Protein AF-A0A969ESD9-F1 (afdb_monomer)

Secondary structure (DSSP, 8-state):
------------B-SS----TT----EE--TT-GGG-EETTSBSSSS-GGGGGGGHHHHHHHHHHHHHHHHHHHHHHHHHHPEEEEEEEEEEEEEEEEETTEEEEEEEEEEE-TTS-EEEEEEEES-GGGGSSSSSEEEEEETTEEEEEEEGGG-S----B-TTS-B----HHHHHHHHHHHHHHHHHHHHHHHHHHSS--

Radius of gyration: 29.49 Å; Cα contacts (8 Å, |Δi|>4): 232; chains: 1; bounding box: 82×36×78 Å

Structure (mmCIF, N/CA/C/O backbone):
data_AF-A0A969ESD9-F1
#
_entry.id   AF-A0A969ESD9-F1
#
loop_
_atom_site.group_PDB
_atom_site.id
_atom_site.type_symbol
_atom_site.label_atom_id
_atom_site.label_alt_id
_atom_site.label_comp_id
_atom_site.label_asym_id
_atom_site.label_entity_id
_atom_site.label_seq_id
_atom_site.pdbx_PDB_ins_code
_atom_site.Cartn_x
_atom_site.Cartn_y
_atom_site.Cartn_z
_atom_site.occupancy
_atom_site.B_iso_or_equiv
_atom_site.auth_seq_id
_atom_site.auth_comp_id
_atom_site.auth_asym_id
_atom_site.auth_atom_id
_atom_site.pdbx_PDB_model_num
ATOM 1 N N . MET A 1 1 ? -54.138 -19.196 41.630 1.00 45.72 1 MET A N 1
ATOM 2 C CA . MET A 1 1 ? -52.764 -19.524 41.205 1.00 45.72 1 MET A CA 1
ATOM 3 C C . MET A 1 1 ? -51.948 -18.268 41.451 1.00 45.72 1 MET A C 1
ATOM 5 O O . MET A 1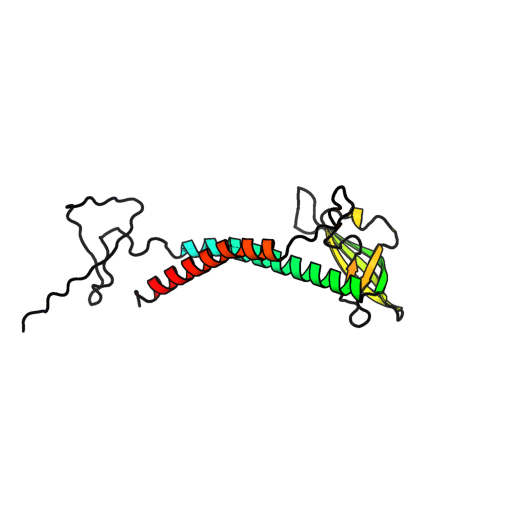 1 ? -52.235 -17.265 40.814 1.00 45.72 1 MET A O 1
ATOM 9 N N . ALA A 1 2 ? -51.115 -18.253 42.493 1.00 42.50 2 ALA A N 1
ATOM 10 C CA . ALA A 1 2 ? -50.313 -17.073 42.823 1.00 42.50 2 ALA A CA 1
ATOM 11 C C . ALA A 1 2 ? -49.254 -16.862 41.722 1.00 42.50 2 ALA A C 1
ATOM 13 O O . ALA A 1 2 ? -48.759 -17.867 41.202 1.00 42.50 2 ALA A O 1
ATOM 14 N N . PRO A 1 3 ? -48.931 -15.614 41.339 1.00 52.25 3 PRO A N 1
ATOM 15 C CA . PRO A 1 3 ? -47.847 -15.369 40.402 1.00 52.25 3 PRO A CA 1
ATOM 16 C C . PRO A 1 3 ? -46.549 -15.892 41.020 1.00 52.25 3 PRO A C 1
ATOM 18 O O . PRO A 1 3 ? -46.278 -15.661 42.197 1.00 52.25 3 PRO A O 1
ATOM 21 N N . GLN A 1 4 ? -45.785 -16.644 40.238 1.00 57.38 4 GLN A N 1
ATOM 22 C CA . GLN A 1 4 ? -44.451 -17.078 40.621 1.00 57.38 4 GLN A CA 1
ATOM 23 C C . GLN A 1 4 ? -43.570 -15.823 40.656 1.00 57.38 4 GLN A C 1
ATOM 25 O O . GLN A 1 4 ? -43.408 -15.170 39.628 1.00 57.38 4 GLN A O 1
ATOM 30 N N . GLU A 1 5 ? -43.065 -15.444 41.830 1.00 63.12 5 GLU A N 1
ATOM 31 C CA . GLU A 1 5 ? -42.060 -14.385 41.933 1.00 63.12 5 GLU A CA 1
ATOM 32 C C . GLU A 1 5 ? -40.783 -14.879 41.248 1.00 63.12 5 GLU A C 1
ATOM 34 O O . GLU A 1 5 ? -40.107 -15.782 41.740 1.00 63.12 5 GLU A O 1
ATOM 39 N N . SER A 1 6 ? -40.488 -14.328 40.073 1.00 72.88 6 SER A N 1
ATOM 40 C CA . SER A 1 6 ? -39.213 -14.524 39.393 1.00 72.88 6 SER A CA 1
ATOM 41 C C . SER A 1 6 ? -38.292 -13.363 39.743 1.00 72.88 6 SER A C 1
ATOM 43 O O . SER A 1 6 ? -38.587 -12.212 39.414 1.00 72.88 6 SER A O 1
ATOM 45 N N . GLU A 1 7 ? -37.181 -13.661 40.403 1.00 80.50 7 GLU A N 1
ATOM 46 C CA . GLU A 1 7 ? -36.110 -12.695 40.628 1.00 80.50 7 GLU A CA 1
ATOM 47 C C . GLU A 1 7 ? -35.344 -12.481 39.313 1.00 80.50 7 GLU A C 1
ATOM 49 O O . GLU A 1 7 ? -34.936 -13.444 38.662 1.00 80.50 7 GLU A O 1
ATOM 54 N N . ILE A 1 8 ? -35.202 -11.221 38.890 1.00 82.75 8 ILE A N 1
ATOM 55 C CA . ILE A 1 8 ? -34.522 -10.836 37.646 1.00 82.75 8 ILE A CA 1
ATOM 56 C C . ILE A 1 8 ? -33.357 -9.924 38.012 1.00 82.75 8 ILE A C 1
ATOM 58 O O . ILE A 1 8 ? -33.544 -8.888 38.653 1.00 82.75 8 ILE A O 1
ATOM 62 N N . GLU A 1 9 ? -32.159 -10.299 37.576 1.00 84.81 9 GLU A N 1
ATOM 63 C CA . GLU A 1 9 ? -30.954 -9.491 37.736 1.00 84.81 9 GLU A CA 1
ATOM 64 C C . GLU A 1 9 ? -30.640 -8.721 36.448 1.00 84.81 9 GLU A C 1
ATOM 66 O O . GLU A 1 9 ? -30.739 -9.254 35.343 1.00 84.81 9 GLU A O 1
ATOM 71 N N . GLY A 1 10 ? -30.225 -7.459 36.591 1.00 84.75 10 GLY A N 1
ATOM 72 C CA . GLY A 1 10 ? -29.867 -6.586 35.475 1.00 84.75 10 GLY A CA 1
ATOM 73 C C . GLY A 1 10 ? -28.699 -5.665 35.818 1.00 84.75 10 GLY A C 1
ATOM 74 O O . GLY A 1 10 ? -28.452 -5.342 36.980 1.00 84.75 10 GLY A O 1
ATOM 75 N N . VAL A 1 11 ? -27.971 -5.216 34.793 1.00 88.06 11 VAL A N 1
ATOM 76 C CA . VAL A 1 11 ? -26.806 -4.331 34.943 1.00 88.06 11 VAL A CA 1
ATOM 77 C C . VAL A 1 11 ? -27.041 -3.032 34.180 1.00 88.06 11 VAL A C 1
ATOM 79 O O . VAL A 1 11 ? -27.525 -3.024 33.053 1.00 88.06 11 VAL A O 1
ATOM 82 N N . SER A 1 12 ? -26.697 -1.904 34.800 1.00 90.19 12 SER A N 1
ATOM 83 C CA . SER A 1 12 ? -26.807 -0.576 34.195 1.00 90.19 12 SER A CA 1
ATOM 84 C C . SER A 1 12 ? -25.488 0.179 34.286 1.00 90.19 12 SER A C 1
ATOM 86 O O . SER A 1 12 ? -24.836 0.212 35.326 1.00 90.19 12 SER A O 1
ATOM 88 N N . TYR A 1 13 ? -25.119 0.841 33.196 1.00 89.00 13 TYR A N 1
ATOM 89 C CA . TYR A 1 13 ? -23.874 1.581 33.041 1.00 89.00 13 TYR A CA 1
ATOM 90 C C . TYR A 1 13 ? -24.140 3.079 32.941 1.00 89.00 13 TYR A C 1
ATOM 92 O O . TYR A 1 13 ? -25.082 3.534 32.289 1.00 89.00 13 TYR A O 1
ATOM 100 N N . SER A 1 14 ? -23.276 3.883 33.550 1.00 88.50 14 SER A N 1
ATOM 101 C CA . SER A 1 14 ? -23.342 5.336 33.447 1.00 88.50 14 SER A CA 1
ATOM 102 C C . SER A 1 14 ? -21.949 5.930 33.415 1.00 88.50 14 SER A C 1
ATOM 104 O O . SER A 1 14 ? -21.046 5.477 34.108 1.00 88.50 14 SER A O 1
ATOM 106 N N . THR A 1 15 ? -21.783 6.969 32.604 1.00 81.44 15 THR A N 1
ATOM 107 C CA . THR A 1 15 ? -20.554 7.767 32.548 1.00 81.44 15 THR A CA 1
ATOM 108 C C . THR A 1 15 ? -20.647 9.057 33.357 1.00 81.44 15 THR A C 1
ATOM 110 O O . THR A 1 15 ? -19.647 9.751 33.497 1.00 81.44 15 THR A O 1
ATOM 113 N N . ARG A 1 16 ? -21.837 9.418 33.856 1.00 81.81 16 ARG A N 1
ATOM 114 C CA . ARG A 1 16 ? -22.082 10.707 34.534 1.00 81.81 16 ARG A CA 1
ATOM 115 C C . ARG A 1 16 ? -22.706 10.579 35.919 1.00 81.81 16 ARG A C 1
ATOM 117 O O . ARG A 1 16 ? -22.586 11.503 36.712 1.00 81.81 16 ARG A O 1
ATOM 124 N N . ARG A 1 17 ? -23.407 9.478 36.184 1.00 83.62 17 ARG A N 1
ATOM 125 C CA . ARG A 1 17 ? -24.139 9.234 37.430 1.00 83.62 17 ARG A CA 1
ATOM 126 C C . ARG A 1 17 ? -23.525 8.044 38.148 1.00 83.62 17 ARG A C 1
ATOM 128 O O . ARG A 1 17 ? -23.421 6.976 37.556 1.00 83.62 17 ARG A O 1
ATOM 135 N N . THR A 1 18 ? -23.203 8.237 39.415 1.00 86.31 18 THR A N 1
ATOM 136 C CA . THR A 1 18 ? -22.831 7.169 40.342 1.00 86.31 18 THR A CA 1
ATOM 137 C C . THR A 1 18 ? -24.025 6.906 41.249 1.00 86.31 18 THR A C 1
ATOM 139 O O . THR A 1 18 ? -24.699 7.854 41.645 1.00 86.31 18 THR A O 1
ATOM 142 N N . VAL A 1 19 ? -24.305 5.637 41.533 1.00 88.94 19 VAL A N 1
ATOM 143 C CA . VAL A 1 19 ? -25.375 5.209 42.443 1.00 88.94 19 VAL A CA 1
ATOM 144 C C . VAL A 1 19 ? -24.709 4.568 43.653 1.00 88.94 19 VAL A C 1
ATOM 146 O O . VAL A 1 19 ? -23.803 3.751 43.481 1.00 88.94 19 VAL A O 1
ATOM 149 N N . ASN A 1 20 ? -25.118 4.948 44.860 1.00 91.62 20 ASN A N 1
ATOM 150 C CA . ASN A 1 20 ? -24.563 4.371 46.086 1.00 91.62 20 ASN A CA 1
ATOM 151 C C . ASN A 1 20 ? -25.367 3.149 46.546 1.00 91.62 20 ASN A C 1
ATOM 153 O O . ASN A 1 20 ? -26.570 3.047 46.309 1.00 91.62 20 ASN A O 1
ATOM 157 N N . VAL A 1 21 ? -24.713 2.228 47.257 1.00 90.69 21 VAL A N 1
ATOM 158 C CA . VAL A 1 21 ? -25.392 1.069 47.855 1.00 90.69 21 VAL A CA 1
ATOM 159 C C . VAL A 1 21 ? -26.444 1.556 48.857 1.00 90.69 21 VAL A C 1
ATOM 161 O O . VAL A 1 21 ? -26.140 2.350 49.745 1.00 90.69 21 VAL A O 1
ATOM 164 N N . GLY A 1 22 ? -27.685 1.090 48.697 1.00 90.69 22 GLY A N 1
ATOM 165 C CA . GLY A 1 22 ? -28.839 1.512 49.500 1.00 90.69 22 GLY A CA 1
ATOM 166 C C . GLY A 1 22 ? -29.619 2.708 48.934 1.00 90.69 22 GLY A C 1
ATOM 167 O O . GLY A 1 22 ? -30.681 3.039 49.462 1.00 90.69 22 GLY A O 1
ATOM 168 N N . GLU A 1 23 ? -29.148 3.342 47.854 1.00 91.19 23 GLU A N 1
ATOM 169 C CA . GLU A 1 23 ? -29.912 4.365 47.132 1.00 91.19 23 GLU A CA 1
ATOM 170 C C . GLU A 1 23 ? -31.118 3.727 46.425 1.00 91.19 23 GLU A C 1
ATOM 172 O O . GLU A 1 23 ? -30.985 2.742 45.697 1.00 91.19 23 GLU A O 1
ATOM 177 N N . LYS A 1 24 ? -32.315 4.296 46.619 1.00 92.94 24 LYS A N 1
ATOM 178 C CA . LYS A 1 24 ? -33.508 3.878 45.874 1.00 92.94 24 LYS A CA 1
ATOM 179 C C . LYS A 1 24 ? -33.414 4.387 44.439 1.00 92.94 24 LYS A C 1
ATOM 181 O O . LYS A 1 24 ? -33.292 5.590 44.215 1.00 92.94 24 LYS A O 1
ATOM 186 N N . VAL A 1 25 ? -33.532 3.478 43.478 1.00 92.12 25 VAL A N 1
ATOM 187 C CA . VAL A 1 25 ? -33.500 3.785 42.045 1.00 92.12 25 VAL A CA 1
ATOM 188 C C . VAL A 1 25 ? -34.786 3.345 41.360 1.00 92.12 25 VAL A C 1
ATOM 190 O O . VAL A 1 25 ? -35.415 2.369 41.760 1.00 92.12 25 VAL A O 1
ATOM 193 N N . THR A 1 26 ? -35.168 4.068 40.310 1.00 93.38 26 THR A N 1
ATOM 194 C CA . THR A 1 26 ? -36.285 3.687 39.443 1.00 93.38 26 THR A CA 1
ATOM 195 C C . THR A 1 26 ? -35.764 2.786 38.331 1.00 93.38 26 THR A C 1
ATOM 197 O O . THR A 1 26 ? -34.866 3.187 37.587 1.00 93.38 26 THR A O 1
ATOM 200 N N . ILE A 1 27 ? -36.334 1.590 38.209 1.00 91.75 27 ILE A N 1
ATOM 201 C CA . ILE A 1 27 ? -36.076 0.671 37.097 1.00 91.75 27 ILE A CA 1
ATOM 202 C C . ILE A 1 27 ? -37.133 0.904 36.015 1.00 91.75 27 ILE A C 1
ATOM 204 O O . ILE A 1 27 ? -38.315 1.042 36.321 1.00 91.75 27 ILE A O 1
ATOM 208 N N . GLN A 1 28 ? -36.704 0.962 34.760 1.00 90.88 28 GLN A N 1
ATOM 209 C CA . GLN A 1 28 ? -37.568 0.986 33.581 1.00 90.88 28 GLN A CA 1
ATOM 210 C C . GLN A 1 28 ? -37.329 -0.289 32.763 1.00 90.88 28 GLN A C 1
ATOM 212 O O . GLN A 1 28 ? -36.200 -0.774 32.706 1.00 90.88 28 GLN A O 1
ATOM 217 N N . TYR A 1 29 ? -38.377 -0.824 32.144 1.00 89.81 29 TYR A N 1
ATOM 218 C CA . TYR A 1 29 ? -38.329 -2.007 31.284 1.00 89.81 29 TYR A CA 1
ATOM 219 C C . TYR A 1 29 ? -39.453 -1.936 30.235 1.00 89.81 29 TYR A C 1
ATOM 221 O O . TYR A 1 29 ? -40.484 -1.310 30.506 1.00 89.81 29 TYR A O 1
ATOM 229 N N . PRO A 1 30 ? -39.271 -2.523 29.040 1.00 88.69 30 PRO A N 1
ATOM 230 C CA . PRO A 1 30 ? -40.345 -2.699 28.070 1.00 88.69 30 PRO A CA 1
ATOM 231 C C . PRO A 1 30 ? -41.434 -3.632 28.608 1.00 88.69 30 PRO A C 1
ATOM 233 O O . PRO A 1 30 ? -41.162 -4.580 29.344 1.00 88.69 30 PRO A O 1
ATOM 236 N N . GLU A 1 31 ? -42.682 -3.370 28.233 1.00 86.62 31 GLU A N 1
ATOM 237 C CA . GLU A 1 31 ? -43.803 -4.224 28.618 1.00 86.62 31 GLU A CA 1
ATOM 238 C C . GLU A 1 31 ? -43.641 -5.620 27.998 1.00 86.62 31 GLU A C 1
ATOM 240 O O . GLU A 1 31 ? -43.496 -5.749 26.787 1.00 86.62 31 GLU A O 1
ATOM 245 N N . GLY A 1 32 ? -43.647 -6.657 28.838 1.00 85.25 32 GLY A N 1
ATOM 246 C CA . GLY A 1 32 ? -43.458 -8.046 28.410 1.00 85.25 32 GLY A CA 1
ATOM 247 C C . GLY A 1 32 ? -42.004 -8.529 28.348 1.00 85.25 32 GLY A C 1
ATOM 248 O O . GLY A 1 32 ? -41.814 -9.733 28.223 1.00 85.25 32 GLY A O 1
ATOM 249 N N . GLU A 1 33 ? -41.013 -7.644 28.513 1.00 85.44 33 GLU A N 1
ATOM 250 C CA . GLU A 1 33 ? -39.576 -7.981 28.463 1.00 85.44 33 GLU A CA 1
ATOM 251 C C . GLU A 1 33 ? -38.819 -7.410 29.685 1.00 85.44 33 GLU A C 1
ATOM 253 O O . GLU A 1 33 ? -37.981 -6.507 29.559 1.00 85.44 33 GLU A O 1
ATOM 258 N N . PRO A 1 34 ? -39.120 -7.859 30.917 1.00 85.75 34 PRO A N 1
ATOM 259 C CA . PRO A 1 34 ? -38.470 -7.354 32.130 1.00 85.75 34 PRO A CA 1
ATOM 260 C C . PRO A 1 34 ? -36.957 -7.647 32.196 1.00 85.75 34 PRO A C 1
ATOM 262 O O . PRO A 1 34 ? -36.217 -6.936 32.883 1.00 85.75 34 PRO A O 1
ATOM 265 N N . GLU A 1 35 ? -36.472 -8.638 31.448 1.00 85.44 35 GLU A N 1
ATOM 266 C CA . GLU A 1 35 ? -35.051 -8.903 31.197 1.00 85.44 35 GLU A CA 1
ATOM 267 C C . GLU A 1 35 ? -34.343 -7.717 30.526 1.00 85.44 35 GLU A C 1
ATOM 269 O O . GLU A 1 35 ? -33.151 -7.493 30.736 1.00 85.44 35 GLU A O 1
ATOM 274 N N . ASN A 1 36 ? -35.095 -6.885 29.803 1.00 85.81 36 ASN A N 1
ATOM 275 C CA . ASN A 1 36 ? -34.606 -5.694 29.127 1.00 85.81 36 ASN A CA 1
ATOM 276 C C . ASN A 1 36 ? -34.670 -4.437 30.008 1.00 85.81 36 ASN A C 1
ATOM 278 O O . ASN A 1 36 ? -34.940 -3.330 29.535 1.00 85.81 36 ASN A O 1
ATOM 282 N N . SER A 1 37 ? -34.386 -4.598 31.302 1.00 89.38 37 SER A N 1
ATOM 283 C CA . SER A 1 37 ? -34.471 -3.533 32.299 1.00 89.38 37 SER A CA 1
ATOM 284 C C . SER A 1 37 ? -33.198 -2.687 32.427 1.00 89.38 37 SER A C 1
ATOM 286 O O . SER A 1 37 ? -32.069 -3.137 32.221 1.00 89.38 37 SER A O 1
ATOM 288 N N . ASN A 1 38 ? -33.370 -1.415 32.795 1.00 91.19 38 ASN A N 1
ATOM 289 C CA . ASN A 1 38 ? -32.274 -0.534 33.188 1.00 91.19 38 ASN A CA 1
ATOM 290 C C . ASN A 1 38 ? -32.698 0.486 34.243 1.00 91.19 38 ASN A C 1
ATOM 292 O O . ASN A 1 38 ? -33.862 0.870 34.336 1.00 91.19 38 ASN A O 1
ATOM 296 N N . ILE A 1 39 ? -31.734 0.987 35.015 1.00 92.56 39 ILE A N 1
ATOM 297 C CA . ILE A 1 39 ? -31.954 2.148 35.879 1.00 92.56 39 ILE A CA 1
ATOM 298 C C . ILE A 1 39 ? -32.275 3.351 34.987 1.00 92.56 39 ILE A C 1
ATOM 300 O O . ILE A 1 39 ? -31.553 3.641 34.026 1.00 92.56 39 ILE A O 1
ATOM 304 N N . GLN A 1 40 ? -33.350 4.069 35.309 1.00 89.88 40 GLN A N 1
ATOM 305 C CA . GLN A 1 40 ? -33.807 5.222 34.541 1.00 89.88 40 GLN A CA 1
ATOM 306 C C . GLN A 1 40 ? -32.681 6.260 34.376 1.00 89.88 40 GLN A C 1
ATOM 308 O O . GLN A 1 40 ? -32.069 6.721 35.343 1.00 89.88 40 GLN A O 1
ATOM 313 N N . GLY A 1 41 ? -32.394 6.627 33.123 1.00 87.56 41 GLY A N 1
ATOM 314 C CA . GLY A 1 41 ? -31.310 7.551 32.764 1.00 87.56 41 GLY A CA 1
ATOM 315 C C . GLY A 1 41 ? -29.908 6.924 32.671 1.00 87.56 41 GLY A C 1
ATOM 316 O O . GLY A 1 41 ? -28.953 7.631 32.344 1.00 87.56 41 GLY A O 1
ATOM 317 N N . MET A 1 42 ? -29.765 5.620 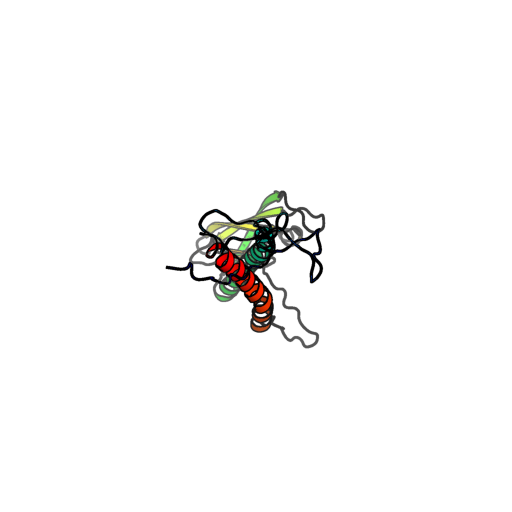32.921 1.00 90.44 42 MET A N 1
ATOM 318 C CA . MET A 1 42 ? -28.541 4.845 32.679 1.00 90.44 42 MET A CA 1
ATOM 319 C C . MET A 1 42 ? -28.662 4.009 31.398 1.00 90.44 42 MET A C 1
ATOM 321 O O . MET A 1 42 ? -29.730 3.899 30.802 1.00 90.44 42 MET A O 1
ATOM 325 N N . ARG A 1 43 ? -27.543 3.451 30.938 1.00 86.50 43 ARG A N 1
ATOM 326 C CA . ARG A 1 43 ? -27.429 2.679 29.693 1.00 86.50 43 ARG A CA 1
ATOM 327 C C . ARG A 1 43 ? -27.398 1.184 30.000 1.00 86.50 43 ARG A C 1
ATOM 329 O O . ARG A 1 43 ? -26.835 0.795 31.015 1.00 86.50 43 ARG A O 1
ATOM 336 N N . ARG A 1 44 ? -27.907 0.354 29.088 1.00 86.19 44 ARG A N 1
ATOM 337 C CA . ARG A 1 44 ? -27.822 -1.118 29.181 1.00 86.19 44 ARG A CA 1
ATOM 338 C C . ARG A 1 44 ? -26.463 -1.678 28.762 1.00 86.19 44 ARG A C 1
ATOM 340 O O . ARG A 1 44 ? -26.038 -2.710 29.255 1.00 86.19 44 ARG A O 1
ATOM 347 N N . GLN A 1 45 ? -25.749 -0.965 27.892 1.00 82.56 45 GLN A N 1
ATOM 348 C CA . GLN A 1 45 ? -24.464 -1.401 27.345 1.00 82.56 45 GLN A CA 1
ATOM 349 C C . GLN A 1 45 ? -23.347 -0.413 27.710 1.00 82.56 45 GLN A C 1
ATOM 351 O O . GLN A 1 45 ? -23.538 0.809 27.675 1.00 82.56 45 GLN A O 1
ATOM 356 N N . THR A 1 46 ? -22.165 -0.946 28.032 1.00 80.88 46 THR A N 1
ATOM 357 C CA . THR A 1 46 ? -20.954 -0.164 28.352 1.00 80.88 46 THR A CA 1
ATOM 358 C C . THR A 1 46 ? -20.511 0.696 27.169 1.00 80.88 46 THR A C 1
ATOM 360 O O . THR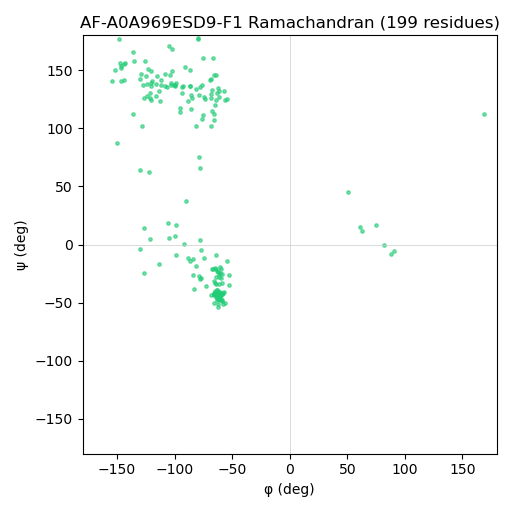 A 1 46 ? -20.140 1.862 27.322 1.00 80.88 46 THR A O 1
ATOM 363 N N . PHE A 1 47 ? -20.582 0.123 25.968 1.00 77.56 47 PHE A N 1
ATOM 364 C CA . PHE A 1 47 ? -20.134 0.732 24.727 1.00 77.56 47 PHE A CA 1
ATOM 365 C C . PHE A 1 47 ? -21.299 0.811 23.747 1.00 77.56 47 PHE A C 1
ATOM 367 O O . PHE A 1 47 ? -21.989 -0.174 23.524 1.00 77.56 47 PHE A O 1
ATOM 374 N N . GLY A 1 48 ? -21.519 1.989 23.163 1.00 79.50 48 GLY A N 1
ATOM 375 C CA . GLY A 1 48 ? -22.491 2.137 22.081 1.00 79.50 48 GLY A CA 1
ATOM 376 C C . GLY A 1 48 ? -21.928 1.661 20.733 1.00 79.50 48 GLY A C 1
ATOM 377 O O . GLY A 1 48 ? -20.728 1.392 20.631 1.00 79.50 48 GLY A O 1
ATOM 378 N N . PRO A 1 49 ? -22.743 1.679 19.662 1.00 78.25 49 PRO A N 1
ATOM 379 C CA . PRO A 1 49 ? -22.329 1.282 18.310 1.00 78.25 49 PRO A CA 1
ATOM 380 C C . PRO A 1 49 ? -21.066 1.998 17.804 1.00 78.25 49 PRO A C 1
ATOM 382 O O . PRO A 1 49 ? -20.301 1.451 17.016 1.00 78.25 49 PRO A O 1
ATOM 385 N N . PHE A 1 50 ? -20.786 3.204 18.308 1.00 80.19 50 PHE A N 1
ATOM 386 C CA . PHE A 1 50 ? -19.572 3.956 17.987 1.00 80.19 50 PHE A CA 1
ATOM 387 C C . PHE A 1 50 ? -18.261 3.248 18.381 1.00 80.19 50 PHE A C 1
ATOM 389 O O . PHE A 1 50 ? -17.211 3.569 17.829 1.00 80.19 50 PHE A O 1
ATOM 396 N N . ALA A 1 51 ? -18.276 2.263 19.283 1.00 81.69 51 ALA A N 1
ATOM 397 C CA . ALA A 1 51 ? -17.074 1.486 19.590 1.00 81.69 51 ALA A CA 1
ATOM 398 C C . ALA A 1 51 ? -16.558 0.677 18.383 1.00 81.69 51 ALA A C 1
ATOM 400 O O . ALA A 1 51 ? -15.360 0.413 18.293 1.00 81.69 51 ALA A O 1
ATOM 401 N N . LEU A 1 52 ? -17.416 0.375 17.399 1.00 81.62 52 LEU A N 1
ATOM 402 C CA . LEU A 1 52 ? -17.018 -0.285 16.150 1.00 81.62 52 LEU A CA 1
ATOM 403 C C . LEU A 1 52 ? -16.012 0.543 15.330 1.00 81.62 52 LEU A C 1
ATOM 405 O O . LEU A 1 52 ? -15.206 -0.039 14.604 1.00 81.62 52 LEU A O 1
ATOM 409 N N . PHE A 1 53 ? -15.975 1.876 15.475 1.00 84.88 53 PHE A N 1
ATOM 410 C CA . PHE A 1 53 ? -14.988 2.722 14.781 1.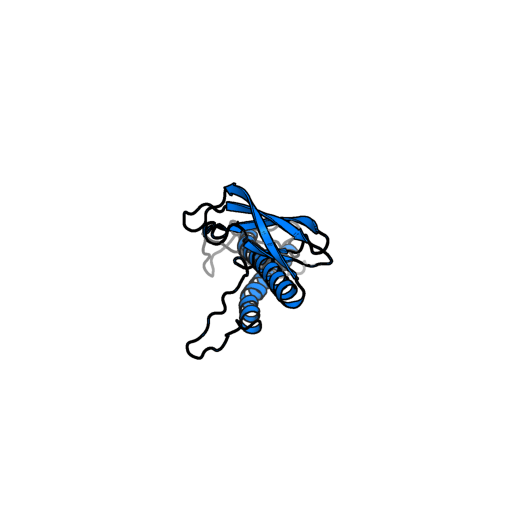00 84.88 53 PHE A CA 1
ATOM 411 C C . PHE A 1 53 ? -13.540 2.378 15.160 1.00 84.88 53 PHE A C 1
ATOM 413 O O . PHE A 1 53 ? -12.629 2.590 14.360 1.00 84.88 53 PHE A O 1
ATOM 420 N N . VAL A 1 54 ? -13.310 1.788 16.338 1.00 84.12 54 VAL A N 1
ATOM 421 C CA . VAL A 1 54 ? -11.973 1.359 16.778 1.00 84.12 54 VAL A CA 1
ATOM 422 C C . VAL A 1 54 ? -11.405 0.260 15.869 1.00 84.12 54 VAL A C 1
ATOM 424 O O . VAL A 1 54 ? -10.193 0.203 15.678 1.00 84.12 54 VAL A O 1
ATOM 427 N N . ILE A 1 55 ? -12.258 -0.551 15.226 1.00 82.12 55 ILE A N 1
ATOM 428 C CA . ILE A 1 55 ? -11.858 -1.636 14.307 1.00 82.12 55 ILE A CA 1
ATOM 429 C C . ILE A 1 55 ? -11.211 -1.095 13.019 1.00 82.12 55 ILE A C 1
ATOM 431 O O . ILE A 1 55 ? -10.435 -1.794 12.364 1.00 82.12 55 ILE A O 1
ATOM 435 N N . ILE A 1 56 ? -11.452 0.170 12.667 1.00 88.06 56 ILE A N 1
ATOM 436 C CA . ILE A 1 56 ? -10.879 0.783 11.461 1.00 88.06 56 ILE A CA 1
ATOM 437 C C . ILE A 1 56 ? -9.346 0.779 11.518 1.00 88.06 56 ILE A C 1
ATOM 439 O O . ILE A 1 56 ? -8.692 0.465 10.525 1.00 88.06 56 ILE A O 1
ATOM 443 N N . PHE A 1 57 ? -8.754 1.071 12.677 1.00 85.25 57 PHE A N 1
ATOM 444 C CA . PHE A 1 57 ? -7.298 1.136 12.832 1.00 85.25 57 PHE A CA 1
ATOM 445 C C . PHE A 1 57 ? -6.584 -0.202 12.551 1.00 85.25 57 PHE A C 1
ATOM 447 O O . PHE A 1 57 ? -5.689 -0.217 11.698 1.00 85.25 57 PHE A O 1
ATOM 454 N N . PRO A 1 58 ? -6.954 -1.338 13.183 1.00 85.38 58 PRO A N 1
ATOM 455 C CA . PRO A 1 58 ? -6.354 -2.628 12.858 1.00 85.38 58 PRO A CA 1
ATOM 456 C C . PRO A 1 58 ? -6.670 -3.074 11.426 1.00 85.38 58 PRO A C 1
ATOM 458 O O . PRO A 1 58 ? -5.800 -3.659 10.782 1.00 85.38 58 PRO A O 1
ATOM 461 N N . ALA A 1 59 ? -7.847 -2.747 10.882 1.00 86.19 59 ALA A N 1
ATOM 462 C CA . ALA A 1 59 ? -8.171 -3.050 9.488 1.00 86.19 59 ALA A CA 1
ATOM 463 C C . ALA A 1 59 ? -7.226 -2.331 8.506 1.00 86.19 59 ALA A C 1
ATOM 465 O O . ALA A 1 59 ? -6.693 -2.953 7.587 1.00 86.19 59 ALA A O 1
ATOM 466 N N . VAL A 1 60 ? -6.944 -1.044 8.729 1.00 88.56 60 VAL A N 1
ATOM 467 C CA . VAL A 1 60 ? -5.974 -0.280 7.926 1.00 88.56 60 VAL A CA 1
ATOM 468 C C . VAL A 1 60 ? -4.567 -0.876 8.046 1.00 88.56 60 VAL A C 1
ATOM 470 O O . VAL A 1 60 ? -3.886 -1.063 7.034 1.00 88.56 60 VAL A O 1
ATOM 473 N N . GLY A 1 61 ? -4.139 -1.235 9.260 1.00 84.75 61 GLY A N 1
ATOM 474 C CA . GLY A 1 61 ? -2.857 -1.910 9.485 1.00 84.75 61 GLY A CA 1
ATOM 475 C C . GLY A 1 61 ? -2.748 -3.241 8.732 1.00 84.75 61 GLY A C 1
ATOM 476 O O . GLY A 1 61 ? -1.734 -3.510 8.082 1.00 84.75 61 GLY A O 1
ATOM 477 N N . LEU A 1 62 ? -3.817 -4.040 8.746 1.00 86.19 62 LEU A N 1
ATOM 478 C CA . LEU A 1 62 ? -3.896 -5.309 8.026 1.00 86.19 62 LEU A CA 1
ATOM 479 C C . LEU A 1 62 ? -3.770 -5.111 6.509 1.00 86.19 62 LEU A C 1
ATOM 481 O O . LEU A 1 62 ? -3.035 -5.851 5.854 1.00 86.19 62 LEU A O 1
ATOM 485 N N . VAL A 1 63 ? -4.416 -4.085 5.945 1.00 89.19 63 VAL A N 1
ATOM 486 C CA . VAL A 1 63 ? -4.281 -3.745 4.518 1.00 89.19 63 VAL A CA 1
ATOM 487 C C . VAL A 1 63 ? -2.824 -3.442 4.161 1.00 89.19 63 VAL A C 1
ATOM 489 O O . VAL A 1 63 ? -2.306 -4.001 3.189 1.00 89.19 63 VAL A O 1
ATOM 492 N N . PHE A 1 64 ? -2.127 -2.617 4.950 1.00 84.75 64 PHE A N 1
ATOM 493 C CA . PHE A 1 64 ? -0.711 -2.323 4.704 1.00 84.75 64 PHE A CA 1
ATOM 494 C C . PHE A 1 64 ? 0.172 -3.570 4.793 1.00 84.75 64 PHE A C 1
ATOM 496 O O . PHE A 1 64 ? 1.035 -3.769 3.933 1.00 84.75 64 PHE A O 1
ATOM 503 N N . MET A 1 65 ? -0.076 -4.437 5.777 1.00 85.06 65 MET A N 1
ATOM 504 C CA . MET A 1 65 ? 0.646 -5.699 5.927 1.00 85.06 65 MET A CA 1
ATOM 505 C C . MET A 1 65 ? 0.455 -6.609 4.706 1.00 85.06 65 MET A C 1
ATOM 507 O O . MET A 1 65 ? 1.436 -7.107 4.154 1.00 85.06 65 MET A O 1
ATOM 511 N N . ILE A 1 66 ? -0.785 -6.787 4.238 1.00 88.50 66 ILE A N 1
ATOM 512 C CA . ILE A 1 66 ? -1.094 -7.615 3.063 1.00 88.50 66 ILE A CA 1
ATOM 513 C C . ILE A 1 66 ? -0.396 -7.067 1.813 1.00 88.50 66 ILE A C 1
ATOM 515 O O . ILE A 1 66 ? 0.194 -7.834 1.049 1.00 88.50 66 ILE A O 1
ATOM 519 N N . VAL A 1 67 ? -0.430 -5.749 1.595 1.00 87.75 67 VAL A N 1
ATOM 520 C CA . VAL A 1 67 ? 0.244 -5.115 0.450 1.00 87.75 67 VAL A CA 1
ATOM 521 C C . VAL A 1 67 ? 1.762 -5.315 0.523 1.00 87.75 67 VAL A C 1
ATOM 523 O O . VAL A 1 67 ? 2.370 -5.697 -0.480 1.00 87.75 67 VAL A O 1
ATOM 526 N N . GLY A 1 68 ? 2.373 -5.112 1.694 1.00 85.19 68 GLY A N 1
ATOM 527 C CA . GLY A 1 68 ? 3.807 -5.327 1.908 1.00 85.19 68 GLY A CA 1
ATOM 528 C C . GLY A 1 68 ? 4.227 -6.779 1.671 1.00 85.19 68 GLY A C 1
ATOM 529 O O . GLY A 1 68 ? 5.171 -7.035 0.922 1.00 85.19 68 GLY A O 1
ATOM 530 N N . LEU A 1 69 ? 3.475 -7.738 2.221 1.00 86.94 69 LEU A N 1
ATOM 531 C CA . LEU A 1 69 ? 3.738 -9.167 2.050 1.00 86.94 69 LEU A CA 1
ATOM 532 C C . LEU A 1 69 ? 3.620 -9.593 0.583 1.00 86.94 69 LEU A C 1
ATOM 534 O O . LEU A 1 69 ? 4.492 -10.292 0.070 1.00 86.94 69 LEU A O 1
ATOM 538 N N . ARG A 1 70 ? 2.585 -9.129 -0.130 1.00 90.25 70 ARG A N 1
ATOM 539 C CA . ARG A 1 70 ? 2.428 -9.397 -1.569 1.00 90.25 70 ARG A CA 1
ATOM 540 C C . ARG A 1 70 ? 3.617 -8.872 -2.376 1.00 90.25 70 ARG A C 1
ATOM 542 O O . ARG A 1 70 ? 4.099 -9.582 -3.258 1.00 90.25 70 ARG A O 1
ATOM 549 N N . LYS A 1 71 ? 4.116 -7.668 -2.069 1.00 87.94 71 LYS A N 1
ATOM 550 C CA . LYS A 1 71 ? 5.321 -7.111 -2.707 1.00 87.94 71 LYS A CA 1
ATOM 551 C C . LYS A 1 71 ? 6.574 -7.937 -2.398 1.00 87.94 71 LYS A C 1
ATOM 553 O O . LYS A 1 71 ? 7.335 -8.227 -3.316 1.00 87.94 71 LYS A O 1
ATOM 558 N N . ALA A 1 72 ? 6.767 -8.360 -1.150 1.00 88.00 72 ALA A N 1
ATOM 559 C CA . ALA A 1 72 ? 7.909 -9.183 -0.749 1.00 88.00 72 ALA A CA 1
ATOM 560 C C . ALA A 1 72 ? 7.899 -10.565 -1.426 1.00 88.00 72 ALA A C 1
ATOM 562 O O . ALA A 1 72 ? 8.906 -10.994 -1.983 1.00 88.00 72 ALA A O 1
ATOM 563 N N . LEU A 1 73 ? 6.746 -11.240 -1.464 1.00 91.12 73 LEU A N 1
ATOM 564 C CA . LEU A 1 73 ? 6.595 -12.511 -2.177 1.00 91.12 73 LEU A CA 1
ATOM 565 C C . LEU A 1 73 ? 6.826 -12.344 -3.684 1.00 91.12 73 LEU A C 1
ATOM 567 O O . LEU A 1 73 ? 7.476 -13.190 -4.300 1.00 91.12 73 LEU A O 1
ATOM 571 N N . LYS A 1 74 ? 6.352 -11.234 -4.271 1.00 91.94 74 LYS A N 1
ATOM 572 C CA . LYS A 1 74 ? 6.639 -10.877 -5.667 1.00 91.94 74 LYS A CA 1
ATOM 573 C C . LYS A 1 74 ? 8.134 -10.729 -5.923 1.00 91.94 74 LYS A C 1
ATOM 575 O O . LYS A 1 74 ? 8.642 -11.338 -6.862 1.00 91.94 74 LYS A O 1
ATOM 580 N N . ALA A 1 75 ? 8.826 -9.984 -5.067 1.00 90.94 75 ALA A N 1
ATOM 581 C CA . ALA A 1 75 ? 10.270 -9.809 -5.120 1.00 90.94 75 ALA A CA 1
ATOM 582 C C . ALA A 1 75 ? 11.013 -11.151 -5.029 1.00 90.94 75 ALA A C 1
ATOM 584 O O . ALA A 1 75 ? 11.798 -11.462 -5.915 1.00 90.94 75 ALA A O 1
ATOM 585 N N . LEU A 1 76 ? 10.712 -11.993 -4.034 1.00 91.44 76 LEU A N 1
ATOM 586 C CA . LEU A 1 76 ? 11.347 -13.309 -3.875 1.00 91.44 76 LEU A CA 1
ATOM 587 C C . LEU A 1 76 ? 11.136 -14.213 -5.095 1.00 91.44 76 LEU A C 1
ATOM 589 O O . LEU A 1 76 ? 12.066 -14.872 -5.561 1.00 91.44 76 LEU A O 1
ATOM 593 N N . LYS A 1 77 ? 9.916 -14.232 -5.642 1.00 93.38 77 LYS A N 1
ATOM 594 C CA . LYS A 1 77 ? 9.594 -15.028 -6.830 1.00 93.38 77 LYS A CA 1
ATOM 595 C C . LYS A 1 77 ? 10.377 -14.544 -8.057 1.00 93.38 77 LYS A C 1
ATOM 597 O O . LYS A 1 77 ? 10.858 -15.371 -8.828 1.00 93.38 77 LYS A O 1
ATOM 602 N N . LEU A 1 78 ? 10.519 -13.228 -8.225 1.00 94.19 78 LEU A N 1
ATOM 603 C CA . LEU A 1 78 ? 11.283 -12.611 -9.314 1.00 94.19 78 LEU A CA 1
ATOM 604 C C . LEU A 1 78 ? 12.794 -12.762 -9.150 1.00 94.19 78 LEU A C 1
ATOM 606 O O . LEU A 1 78 ? 13.476 -12.996 -10.136 1.00 94.19 78 LEU A O 1
ATOM 610 N N . LEU A 1 79 ? 13.313 -12.709 -7.927 1.00 91.75 79 LEU A N 1
ATOM 611 C CA . LEU A 1 79 ? 14.723 -12.988 -7.653 1.00 91.75 79 LEU A CA 1
ATOM 612 C C . LEU A 1 79 ? 15.087 -14.441 -7.984 1.00 91.75 79 LEU A C 1
ATOM 614 O O . LEU A 1 79 ? 16.194 -14.709 -8.435 1.00 91.75 79 LEU A O 1
ATOM 618 N N . ARG A 1 80 ? 14.156 -15.382 -7.776 1.00 93.19 80 ARG A N 1
ATOM 619 C CA . ARG A 1 80 ? 14.393 -16.811 -8.020 1.00 93.19 80 ARG A CA 1
ATOM 620 C C . ARG A 1 80 ? 14.198 -17.239 -9.475 1.00 93.19 80 ARG A C 1
ATOM 622 O O . ARG A 1 80 ? 14.918 -18.111 -9.945 1.00 93.19 80 ARG A O 1
ATOM 629 N N . TYR A 1 81 ? 13.194 -16.689 -10.157 1.00 95.56 81 TYR A N 1
ATOM 630 C CA . TYR A 1 81 ? 12.755 -17.172 -11.476 1.00 95.56 81 TYR A CA 1
ATOM 631 C C . TYR A 1 81 ? 12.619 -16.071 -12.537 1.00 95.56 81 TYR A C 1
ATOM 633 O O . TYR A 1 81 ? 12.259 -16.361 -13.679 1.00 95.56 81 TYR A O 1
ATOM 641 N N . GLY A 1 82 ? 12.826 -14.810 -12.163 1.00 95.19 82 GLY A N 1
ATOM 642 C CA . GLY A 1 82 ? 12.710 -13.676 -13.069 1.00 95.19 82 GLY A CA 1
ATOM 643 C C . GLY A 1 82 ? 13.900 -13.567 -14.016 1.00 95.19 82 GLY A C 1
ATOM 644 O O . GLY A 1 82 ? 14.975 -14.116 -13.780 1.00 95.19 82 GLY A O 1
ATOM 645 N N . ARG A 1 83 ? 13.695 -12.836 -15.108 1.00 96.56 83 ARG A N 1
ATOM 646 C CA . ARG A 1 83 ? 14.743 -12.442 -16.048 1.00 96.56 83 ARG A CA 1
ATOM 647 C C . ARG A 1 83 ? 15.103 -10.984 -15.818 1.00 96.56 83 ARG A C 1
ATOM 649 O O . ARG A 1 83 ? 14.214 -10.154 -15.640 1.00 96.56 83 ARG A O 1
ATOM 656 N N . LEU A 1 84 ? 16.400 -10.700 -15.837 1.00 95.62 84 LEU A N 1
ATOM 657 C CA . LEU A 1 84 ? 16.928 -9.344 -15.770 1.00 95.62 84 LEU A CA 1
ATOM 658 C C . LEU A 1 84 ? 16.797 -8.673 -17.140 1.00 95.62 84 LEU A C 1
ATOM 660 O O . LEU A 1 84 ? 17.108 -9.282 -18.161 1.00 95.62 84 LEU A O 1
ATOM 664 N N . THR A 1 85 ? 16.340 -7.428 -17.146 1.00 95.31 85 THR A N 1
ATOM 665 C CA . THR A 1 85 ? 16.340 -6.540 -18.313 1.00 95.31 85 THR A CA 1
ATOM 666 C C . THR A 1 85 ? 16.520 -5.098 -17.838 1.00 95.31 85 THR A C 1
ATOM 668 O O . THR A 1 85 ? 16.596 -4.836 -16.630 1.00 95.31 85 THR A O 1
ATOM 671 N N . THR A 1 86 ? 16.611 -4.167 -18.775 1.00 94.94 86 THR A N 1
ATOM 672 C CA . THR A 1 86 ? 16.636 -2.733 -18.503 1.00 94.94 86 THR A CA 1
ATOM 673 C C . THR A 1 86 ? 15.326 -2.090 -18.933 1.00 94.94 86 THR A C 1
ATOM 675 O O . THR A 1 86 ? 14.672 -2.533 -19.877 1.00 94.94 86 THR A O 1
ATOM 678 N N . GLY A 1 87 ? 14.921 -1.060 -18.200 1.00 94.00 87 GLY A N 1
ATOM 679 C CA . GLY A 1 87 ? 13.753 -0.255 -18.494 1.00 94.00 87 GLY A CA 1
ATOM 680 C C . GLY A 1 87 ? 14.115 1.215 -18.618 1.00 94.00 87 GLY A C 1
ATOM 681 O O . GLY A 1 87 ? 14.858 1.758 -17.802 1.00 94.00 87 GLY A O 1
ATOM 682 N N . LYS A 1 88 ? 13.535 1.872 -19.617 1.00 95.00 88 LYS A N 1
ATOM 683 C CA . LYS A 1 88 ? 13.671 3.306 -19.845 1.00 95.00 88 LYS A CA 1
ATOM 684 C C . LYS A 1 88 ? 12.519 4.045 -19.185 1.00 95.00 88 LYS A C 1
ATOM 686 O O . LYS A 1 88 ? 11.356 3.703 -19.403 1.00 95.00 88 LYS A O 1
ATOM 691 N N . LEU A 1 89 ? 12.815 5.081 -18.406 1.00 95.31 89 LEU A N 1
ATOM 692 C CA . LEU A 1 89 ? 11.783 5.949 -17.845 1.00 95.31 89 LEU A CA 1
ATOM 693 C C . LEU A 1 89 ? 11.053 6.695 -18.974 1.00 95.31 89 LEU A C 1
ATOM 695 O O . LEU A 1 89 ? 11.666 7.458 -19.717 1.00 95.31 89 LEU A O 1
ATOM 699 N N . ILE A 1 90 ? 9.738 6.498 -19.082 1.00 95.69 90 ILE A N 1
ATOM 700 C CA . ILE A 1 90 ? 8.887 7.146 -20.097 1.00 95.69 90 ILE A CA 1
ATOM 701 C C . ILE A 1 90 ? 7.871 8.124 -19.498 1.00 95.69 90 ILE A C 1
ATOM 703 O O . ILE A 1 90 ? 7.299 8.940 -20.215 1.00 95.69 90 ILE A O 1
ATOM 707 N N . SER A 1 91 ? 7.613 8.058 -18.189 1.00 96.31 91 SER A N 1
ATOM 708 C CA . SER A 1 91 ? 6.665 8.959 -17.529 1.00 96.31 91 SER A CA 1
ATOM 709 C C . SER A 1 91 ? 6.975 9.137 -16.049 1.00 96.31 91 SER A C 1
ATOM 711 O O . SER A 1 91 ? 7.287 8.170 -15.357 1.00 96.31 91 SER A O 1
ATOM 713 N N . LYS A 1 92 ? 6.811 10.364 -15.550 1.00 96.50 92 LYS A N 1
ATOM 714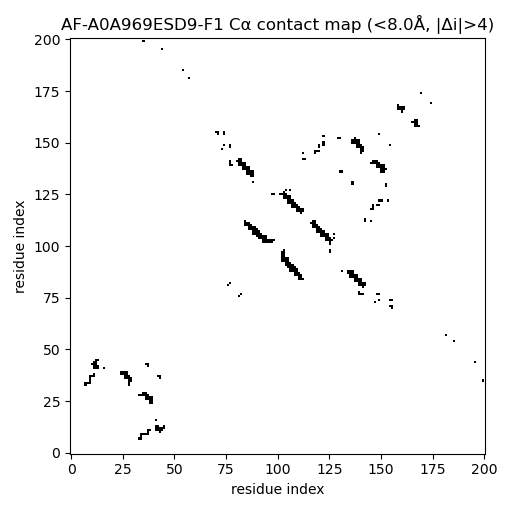 C CA . LYS A 1 92 ? 6.911 10.738 -14.135 1.00 96.50 92 LYS A CA 1
ATOM 715 C C . LYS A 1 92 ? 5.761 11.680 -13.804 1.00 96.50 92 LYS A C 1
ATOM 717 O O . LYS A 1 92 ? 5.724 12.807 -14.287 1.00 96.50 92 LYS A O 1
ATOM 722 N N . VAL A 1 93 ? 4.828 11.226 -12.972 1.00 97.56 93 VAL A N 1
ATOM 723 C CA . VAL A 1 93 ? 3.617 11.987 -12.630 1.00 97.56 93 VAL A CA 1
ATOM 724 C C . VAL A 1 93 ? 3.523 12.164 -11.113 1.00 97.56 93 VAL A C 1
ATOM 726 O O . VAL A 1 93 ? 3.628 11.168 -10.387 1.00 97.56 93 VAL A O 1
ATOM 729 N N . PRO A 1 94 ? 3.344 13.394 -10.595 1.00 97.38 94 PRO A N 1
ATOM 730 C CA . PRO A 1 94 ? 3.122 13.605 -9.169 1.00 97.38 94 PRO A CA 1
ATOM 731 C C . PRO A 1 94 ? 1.789 12.987 -8.735 1.00 97.38 94 PRO A C 1
ATOM 733 O O . PRO A 1 94 ? 0.809 12.983 -9.476 1.00 97.38 94 PRO A O 1
ATOM 736 N N . THR A 1 95 ? 1.742 12.465 -7.514 1.00 96.50 95 THR A N 1
ATOM 737 C CA . THR A 1 95 ? 0.499 11.990 -6.890 1.00 96.50 95 THR A CA 1
ATOM 738 C C . THR A 1 95 ? 0.019 12.977 -5.823 1.00 96.50 95 THR A C 1
ATOM 740 O O . THR A 1 95 ? 0.761 13.865 -5.406 1.00 96.50 95 THR A O 1
ATOM 743 N N . ASN A 1 96 ? -1.197 12.775 -5.308 1.00 96.12 96 ASN A N 1
ATOM 744 C CA . ASN A 1 96 ? -1.740 13.562 -4.192 1.00 96.12 96 ASN A CA 1
ATOM 745 C C . ASN A 1 96 ? -1.185 13.140 -2.816 1.00 96.12 96 ASN A C 1
ATOM 747 O O . ASN A 1 96 ? -1.622 13.647 -1.786 1.00 96.12 96 ASN A O 1
ATOM 751 N N . THR A 1 97 ? -0.238 12.198 -2.771 1.00 93.44 97 THR A N 1
ATOM 752 C CA . THR A 1 97 ? 0.329 11.671 -1.526 1.00 93.44 97 THR A CA 1
ATOM 753 C C . THR A 1 97 ? 1.669 12.331 -1.213 1.00 93.44 97 THR A C 1
ATOM 755 O O . THR A 1 97 ? 2.537 12.459 -2.079 1.00 93.44 97 THR A O 1
ATOM 758 N N . ARG A 1 98 ? 1.868 12.701 0.057 1.00 93.12 98 ARG A N 1
ATOM 759 C CA . ARG A 1 98 ? 3.153 13.168 0.587 1.00 93.12 98 ARG A CA 1
ATOM 760 C C . ARG A 1 98 ? 3.623 12.272 1.729 1.00 93.12 98 ARG A C 1
ATOM 762 O O . ARG A 1 98 ? 2.827 11.895 2.579 1.00 93.12 98 ARG A O 1
ATOM 769 N N . ILE A 1 99 ? 4.919 11.976 1.761 1.00 89.81 99 ILE A N 1
ATOM 770 C CA . ILE A 1 99 ? 5.592 11.244 2.844 1.00 89.81 99 ILE A CA 1
ATOM 771 C C . ILE A 1 99 ? 6.766 12.106 3.298 1.00 89.81 99 ILE A C 1
ATOM 773 O O . ILE A 1 99 ? 7.565 12.532 2.467 1.00 89.81 99 ILE A O 1
ATOM 777 N N . ASN A 1 100 ? 6.860 12.413 4.595 1.00 89.44 100 ASN A N 1
ATOM 778 C CA . ASN A 1 100 ? 7.929 13.257 5.151 1.00 89.44 100 ASN A CA 1
ATOM 779 C C . ASN A 1 100 ? 8.111 14.585 4.386 1.00 89.44 100 ASN A C 1
ATOM 781 O O . ASN A 1 100 ? 9.225 14.974 4.043 1.00 89.44 100 ASN A O 1
ATOM 785 N N . LYS A 1 101 ? 6.994 15.263 4.075 1.00 93.12 101 LYS A N 1
ATOM 786 C CA . LYS A 1 101 ? 6.938 16.516 3.290 1.00 93.12 101 LYS A CA 1
ATOM 787 C C . LYS A 1 101 ? 7.448 16.405 1.838 1.00 93.12 101 LYS A C 1
ATOM 789 O O . LYS A 1 101 ? 7.587 17.426 1.173 1.00 93.12 101 LYS A O 1
ATOM 794 N N . ARG A 1 102 ? 7.665 15.194 1.313 1.00 94.44 102 ARG A N 1
ATOM 795 C CA . ARG A 1 102 ? 8.051 14.938 -0.085 1.00 94.44 102 ARG A CA 1
ATOM 796 C C . ARG A 1 102 ? 6.883 14.354 -0.871 1.00 94.44 102 ARG A C 1
ATOM 798 O O . ARG A 1 102 ? 6.193 13.463 -0.380 1.00 94.44 102 ARG A O 1
ATOM 805 N N . THR A 1 103 ? 6.663 14.849 -2.086 1.00 96.31 103 THR A N 1
ATOM 806 C CA . THR A 1 103 ? 5.643 14.320 -3.003 1.00 96.31 103 THR A CA 1
ATOM 807 C C . THR A 1 103 ? 6.019 12.916 -3.462 1.00 96.31 103 THR A C 1
ATOM 809 O O . THR A 1 103 ? 7.153 12.672 -3.870 1.00 96.31 103 THR A O 1
ATOM 812 N N . VAL A 1 104 ? 5.058 11.996 -3.418 1.00 95.75 104 VAL A N 1
ATOM 813 C CA . VAL A 1 104 ? 5.188 10.679 -4.041 1.00 95.75 104 VAL A CA 1
ATOM 814 C C . VAL A 1 104 ? 4.938 10.829 -5.540 1.00 95.75 104 VAL A C 1
ATOM 816 O O . VAL A 1 104 ? 3.912 11.379 -5.944 1.00 95.75 104 VAL A O 1
ATOM 819 N N . TYR A 1 105 ? 5.845 10.313 -6.362 1.00 96.69 105 TYR A N 1
ATOM 820 C CA . TYR A 1 105 ? 5.711 10.256 -7.817 1.00 96.69 105 TYR A CA 1
ATOM 821 C C . TYR A 1 105 ? 5.361 8.839 -8.264 1.00 96.69 105 TYR A C 1
ATOM 823 O O . TYR A 1 105 ? 5.821 7.869 -7.663 1.00 96.69 105 TYR A O 1
ATOM 831 N N . LYS A 1 106 ? 4.566 8.722 -9.331 1.00 97.00 106 LYS A N 1
ATOM 832 C CA . LYS A 1 106 ? 4.406 7.498 -10.121 1.00 97.00 106 LYS A CA 1
ATOM 833 C C . LYS A 1 106 ? 5.353 7.587 -11.315 1.00 97.00 106 LYS A C 1
ATOM 835 O O . LYS A 1 106 ? 5.163 8.444 -12.176 1.00 97.00 106 LYS A O 1
ATOM 840 N N . LEU A 1 107 ? 6.345 6.709 -11.355 1.00 95.88 107 LEU A N 1
ATOM 841 C CA . LEU A 1 107 ? 7.277 6.567 -12.466 1.00 95.88 107 LEU A CA 1
ATOM 842 C C . LEU A 1 107 ? 6.837 5.369 -13.307 1.00 95.88 107 LEU A C 1
ATOM 844 O O . LEU A 1 107 ? 6.431 4.355 -12.743 1.00 95.88 107 LEU A O 1
ATOM 848 N N . THR A 1 108 ? 6.866 5.487 -14.633 1.00 96.50 108 THR A N 1
ATOM 849 C CA . THR A 1 108 ? 6.540 4.398 -15.565 1.00 96.50 108 THR A CA 1
ATOM 850 C C . THR A 1 108 ? 7.728 4.139 -16.470 1.00 96.50 108 THR A C 1
ATOM 852 O O . THR A 1 108 ? 8.211 5.059 -17.127 1.00 96.50 108 THR A O 1
ATOM 855 N N . PHE A 1 109 ? 8.164 2.888 -16.501 1.00 95.88 109 PHE A N 1
ATOM 856 C CA . PHE A 1 109 ? 9.303 2.413 -17.266 1.00 95.88 109 PHE A CA 1
ATOM 857 C C . PHE A 1 109 ? 8.816 1.505 -18.382 1.00 95.88 109 PHE A C 1
ATOM 859 O O . PHE A 1 109 ? 7.938 0.673 -18.155 1.00 95.88 109 PHE A O 1
ATOM 866 N N . GLN A 1 110 ? 9.394 1.668 -19.562 1.00 96.81 110 GLN A N 1
ATOM 867 C CA . GLN A 1 110 ? 9.195 0.805 -20.714 1.00 96.81 110 GLN A CA 1
ATOM 868 C C . GLN A 1 110 ? 10.360 -0.177 -20.825 1.00 96.81 110 GLN A C 1
ATOM 870 O O . GLN A 1 110 ? 11.504 0.232 -20.645 1.00 96.81 110 GLN A O 1
ATOM 875 N N . PHE A 1 111 ? 10.089 -1.447 -21.120 1.00 96.44 111 PHE A N 1
ATOM 876 C CA . PHE A 1 111 ? 11.121 -2.461 -21.321 1.00 96.44 111 PHE A CA 1
ATOM 877 C C . PHE A 1 111 ? 10.714 -3.500 -22.362 1.00 96.44 111 PHE A C 1
ATOM 879 O O . PHE A 1 111 ? 9.535 -3.813 -22.521 1.00 96.44 111 PHE A O 1
ATOM 886 N N . SER A 1 112 ? 11.717 -4.103 -22.994 1.00 96.69 112 SER A N 1
ATOM 887 C CA . SER A 1 112 ? 11.549 -5.230 -23.908 1.00 96.69 112 SER A CA 1
ATOM 888 C C . SER A 1 112 ? 11.702 -6.569 -23.175 1.00 96.69 112 SER A C 1
ATOM 890 O O . SER A 1 112 ? 12.608 -6.749 -22.351 1.00 96.69 112 SER A O 1
ATOM 892 N N . ASP A 1 113 ? 10.822 -7.530 -23.470 1.00 95.75 113 ASP A N 1
ATOM 893 C CA . ASP A 1 113 ? 10.979 -8.917 -23.028 1.00 95.75 113 ASP A CA 1
ATOM 894 C C . ASP A 1 113 ? 11.971 -9.707 -23.907 1.00 95.75 113 ASP A C 1
ATOM 896 O O . ASP A 1 113 ? 12.516 -9.215 -24.890 1.00 95.75 113 ASP A O 1
ATOM 900 N N . HIS A 1 114 ? 12.220 -10.971 -23.555 1.00 94.06 114 HIS A N 1
ATOM 901 C CA . HIS A 1 114 ? 13.141 -11.858 -24.279 1.00 94.06 114 HIS A CA 1
ATOM 902 C C . HIS A 1 114 ? 12.718 -12.188 -25.720 1.00 94.06 114 HIS A C 1
ATOM 904 O O . HIS A 1 114 ? 13.495 -12.814 -26.436 1.00 94.06 114 HIS A O 1
ATOM 910 N N . LEU A 1 115 ? 11.502 -11.818 -26.127 1.00 95.69 115 LEU A N 1
ATOM 911 C CA . LEU A 1 115 ? 10.992 -11.950 -27.490 1.00 95.69 115 LEU A CA 1
ATOM 912 C C . LEU A 1 115 ? 10.956 -10.593 -28.217 1.00 95.69 115 LEU A C 1
ATOM 914 O O . LEU A 1 115 ? 10.432 -10.521 -29.324 1.00 95.69 115 LEU A O 1
ATOM 918 N N . GLY A 1 116 ? 11.484 -9.526 -27.605 1.00 94.69 116 GLY A N 1
ATOM 919 C CA . GLY A 1 116 ? 11.488 -8.170 -28.158 1.00 94.69 116 GLY A CA 1
ATOM 920 C C . GLY A 1 116 ? 10.133 -7.463 -28.093 1.00 94.69 116 GLY A C 1
ATOM 921 O O . GLY A 1 116 ? 9.911 -6.501 -28.823 1.00 94.69 116 GLY A O 1
ATOM 922 N N . ARG A 1 117 ? 9.194 -7.945 -27.267 1.00 96.50 117 ARG A N 1
ATOM 923 C CA . ARG A 1 117 ? 7.898 -7.277 -27.079 1.00 96.50 117 ARG A CA 1
ATOM 924 C C . ARG A 1 117 ? 8.019 -6.218 -25.996 1.00 96.50 117 ARG A C 1
ATOM 926 O O . ARG A 1 117 ? 8.581 -6.482 -24.936 1.00 96.50 117 ARG A O 1
ATOM 933 N N . GLU A 1 118 ? 7.431 -5.062 -26.258 1.00 97.06 118 GLU A N 1
ATOM 934 C CA . GLU A 1 118 ? 7.441 -3.910 -25.363 1.00 97.06 118 GLU A CA 1
ATOM 935 C C . GLU A 1 118 ? 6.377 -4.025 -24.266 1.00 97.06 118 GLU A C 1
ATOM 937 O O . GLU A 1 118 ? 5.211 -4.324 -24.530 1.00 97.06 118 GLU A O 1
ATOM 942 N N . HIS A 1 119 ? 6.783 -3.743 -23.030 1.00 97.38 119 HIS A N 1
ATOM 943 C CA . HIS A 1 119 ? 5.954 -3.772 -21.828 1.00 97.38 119 HIS A CA 1
ATOM 944 C C . HIS A 1 119 ? 6.227 -2.548 -20.964 1.00 97.38 119 HIS A C 1
ATOM 946 O O . HIS A 1 119 ? 7.229 -1.853 -21.129 1.00 97.38 119 HIS A O 1
ATOM 952 N N . THR A 1 120 ? 5.345 -2.299 -19.995 1.00 96.88 120 THR A N 1
ATOM 953 C CA . THR A 1 120 ? 5.542 -1.214 -19.030 1.00 96.88 120 THR A CA 1
ATOM 954 C C . THR A 1 120 ? 5.392 -1.686 -17.596 1.00 96.88 120 THR A C 1
ATOM 956 O O . THR A 1 120 ? 4.560 -2.539 -17.293 1.00 96.88 120 THR A O 1
ATOM 959 N N . VAL A 1 121 ? 6.158 -1.080 -16.695 1.00 95.50 121 VAL A N 1
ATOM 960 C CA . VAL A 1 121 ? 6.019 -1.249 -15.249 1.00 95.50 121 VAL A CA 1
ATOM 961 C C . VAL A 1 121 ? 5.972 0.120 -14.583 1.00 95.50 121 VAL A C 1
ATOM 963 O O . VAL A 1 121 ? 6.659 1.048 -15.002 1.00 95.50 121 VAL A O 1
ATOM 966 N N . SER A 1 122 ? 5.147 0.270 -13.547 1.00 95.06 122 SER A N 1
ATOM 967 C CA . SER A 1 122 ? 5.098 1.503 -12.761 1.00 95.06 122 SER A CA 1
ATOM 968 C C . SER A 1 122 ? 5.532 1.268 -11.322 1.00 95.06 122 SER A C 1
ATOM 970 O O . SER A 1 122 ? 5.056 0.326 -10.692 1.00 95.06 122 SER A O 1
ATOM 972 N N . GLU A 1 123 ? 6.318 2.194 -10.775 1.00 92.31 123 GLU A N 1
ATOM 973 C CA . GLU A 1 123 ? 6.694 2.225 -9.360 1.00 92.31 123 GLU A CA 1
ATOM 974 C C . GLU A 1 123 ? 6.319 3.575 -8.737 1.00 92.31 123 GLU A C 1
ATOM 976 O O . GLU A 1 123 ? 6.345 4.620 -9.394 1.00 92.31 123 GLU A O 1
ATOM 981 N N . LYS A 1 124 ? 5.917 3.557 -7.462 1.00 93.19 124 LYS A N 1
ATOM 982 C CA . LYS A 1 124 ? 5.584 4.771 -6.708 1.00 93.19 124 LYS A CA 1
ATOM 983 C C . LYS A 1 124 ? 6.607 4.994 -5.608 1.00 93.19 124 LYS A C 1
ATOM 985 O O . LYS A 1 124 ? 6.757 4.139 -4.741 1.00 93.19 124 LYS A O 1
ATOM 990 N N . THR A 1 125 ? 7.248 6.159 -5.592 1.00 91.44 125 THR A N 1
ATOM 991 C CA . THR A 1 125 ? 8.257 6.492 -4.578 1.00 91.44 125 THR A CA 1
ATOM 992 C C . THR A 1 125 ? 8.254 7.979 -4.224 1.00 91.44 125 THR A C 1
ATOM 994 O O . THR A 1 125 ? 7.898 8.830 -5.036 1.00 91.44 125 THR A O 1
ATOM 997 N N . HIS A 1 126 ? 8.656 8.294 -2.992 1.00 92.12 126 HIS A N 1
ATOM 998 C CA . HIS A 1 126 ? 8.950 9.661 -2.539 1.00 92.12 126 HIS A CA 1
ATOM 999 C C . HIS A 1 126 ? 10.439 10.026 -2.713 1.00 92.12 126 HIS A C 1
ATOM 1001 O O . HIS A 1 126 ? 10.855 11.133 -2.367 1.00 92.12 126 HIS A O 1
ATOM 1007 N N . LEU A 1 127 ? 11.237 9.094 -3.247 1.00 90.88 127 LEU A N 1
ATOM 1008 C CA . LEU A 1 127 ? 12.662 9.227 -3.550 1.00 90.88 127 LEU A CA 1
ATOM 1009 C C . LEU A 1 127 ? 12.893 8.947 -5.049 1.00 90.88 127 LEU A C 1
ATOM 1011 O O . LEU A 1 127 ? 13.546 7.967 -5.391 1.00 90.88 127 LEU A O 1
ATOM 1015 N N . PRO A 1 128 ? 12.321 9.760 -5.959 1.00 91.00 128 PRO A N 1
ATOM 1016 C CA . PRO A 1 128 ? 12.364 9.486 -7.399 1.00 91.00 128 PRO A CA 1
ATOM 1017 C C . PRO A 1 128 ? 13.791 9.456 -7.971 1.00 91.00 128 PRO A C 1
ATOM 1019 O O . PRO A 1 128 ? 14.051 8.700 -8.893 1.00 91.00 128 PRO A O 1
ATOM 1022 N N . HIS A 1 129 ? 14.730 10.186 -7.360 1.00 87.75 129 HIS A N 1
ATOM 1023 C CA . HIS A 1 129 ? 16.147 10.191 -7.743 1.00 87.75 129 HIS A CA 1
ATOM 1024 C C . HIS A 1 129 ? 16.831 8.817 -7.645 1.00 87.75 129 HIS A C 1
ATOM 1026 O O . HIS A 1 129 ? 17.848 8.615 -8.294 1.00 87.75 129 HIS A O 1
ATOM 1032 N N . LEU A 1 130 ? 16.290 7.878 -6.857 1.00 85.38 130 LEU A N 1
ATOM 1033 C CA . LEU A 1 130 ? 16.808 6.506 -6.782 1.00 85.38 130 LEU A CA 1
ATOM 1034 C C . LEU A 1 130 ? 16.460 5.664 -8.018 1.00 85.38 130 LEU A C 1
ATOM 1036 O O . LEU A 1 130 ? 16.967 4.564 -8.143 1.00 85.38 130 LEU A O 1
ATOM 1040 N N . LEU A 1 131 ? 15.567 6.152 -8.884 1.00 86.62 131 LEU A N 1
ATOM 1041 C CA . LEU A 1 131 ? 15.078 5.458 -10.080 1.00 86.62 131 LEU A CA 1
ATOM 1042 C C . LEU A 1 131 ? 15.236 6.320 -11.351 1.00 86.62 131 LEU A C 1
ATOM 1044 O O . LEU A 1 131 ? 14.567 6.085 -12.356 1.00 86.62 131 LEU A O 1
ATOM 1048 N N . GLU A 1 132 ? 16.031 7.385 -11.260 1.00 85.81 132 GLU A N 1
ATOM 1049 C CA . GLU A 1 132 ? 16.321 8.345 -12.337 1.00 85.81 132 GLU A CA 1
ATOM 1050 C C . GLU A 1 132 ? 17.829 8.417 -12.628 1.00 85.81 132 GLU A C 1
ATOM 1052 O O . GLU A 1 132 ? 18.272 9.281 -13.382 1.00 85.81 132 GLU A O 1
ATOM 1057 N N . GLY A 1 133 ? 18.628 7.565 -11.978 1.00 69.12 133 GLY A N 1
ATOM 1058 C CA . GLY A 1 133 ? 20.082 7.684 -11.946 1.00 69.12 133 GLY A CA 1
ATOM 1059 C C . GLY A 1 133 ? 20.750 7.219 -13.234 1.00 69.12 133 GLY A C 1
ATOM 1060 O O . GLY A 1 133 ? 21.809 7.736 -13.585 1.00 69.12 133 GLY A O 1
ATOM 1061 N N . ASN A 1 134 ? 20.131 6.279 -13.953 1.00 69.38 134 ASN A N 1
ATOM 1062 C CA . ASN A 1 134 ? 20.664 5.724 -15.191 1.00 69.38 134 ASN A CA 1
ATOM 1063 C C . ASN A 1 134 ? 19.673 5.891 -16.349 1.00 69.38 134 ASN A C 1
ATOM 1065 O O . ASN A 1 134 ? 18.459 5.876 -16.162 1.00 69.38 134 ASN A O 1
ATOM 1069 N N . ALA A 1 135 ? 20.195 6.002 -17.577 1.00 71.62 135 ALA A N 1
ATOM 1070 C CA . ALA A 1 135 ? 19.361 5.982 -18.785 1.00 71.62 135 ALA A CA 1
ATOM 1071 C C . ALA A 1 135 ? 18.561 4.668 -18.913 1.00 71.62 135 ALA A C 1
ATOM 1073 O O . ALA A 1 135 ? 17.457 4.671 -19.458 1.00 71.62 135 ALA A O 1
ATOM 1074 N N . ASP A 1 136 ? 19.119 3.590 -18.354 1.00 82.62 136 ASP A N 1
ATOM 1075 C CA . ASP A 1 136 ? 18.598 2.231 -18.365 1.00 82.62 136 ASP A CA 1
ATOM 1076 C C . ASP A 1 136 ? 18.565 1.675 -16.933 1.00 82.62 136 ASP A C 1
ATOM 1078 O O . ASP A 1 136 ? 19.588 1.271 -16.375 1.00 82.62 136 ASP A O 1
ATOM 1082 N N . GLU A 1 137 ? 17.380 1.651 -16.325 1.00 90.25 137 GLU A N 1
ATOM 1083 C CA . GLU A 1 137 ? 17.185 1.159 -14.961 1.00 90.25 137 GLU A CA 1
ATOM 1084 C C . GLU A 1 137 ? 16.952 -0.355 -14.950 1.00 90.25 137 GLU A C 1
ATOM 1086 O O . GLU A 1 137 ? 16.195 -0.894 -15.759 1.00 90.25 137 GLU A O 1
ATOM 1091 N N . LYS A 1 138 ? 17.589 -1.080 -14.027 1.00 92.94 138 LYS A N 1
ATOM 1092 C CA . LYS A 1 138 ? 17.483 -2.547 -13.980 1.00 92.94 138 LYS A CA 1
ATOM 1093 C C . LYS A 1 138 ? 16.145 -2.985 -13.396 1.00 92.94 138 LYS A C 1
ATOM 1095 O O . LYS A 1 138 ? 15.712 -2.496 -12.352 1.00 92.94 138 LYS A O 1
ATOM 1100 N N . LEU A 1 139 ? 15.528 -3.988 -14.014 1.00 94.25 139 LEU A N 1
ATOM 1101 C CA . LEU A 1 139 ? 14.298 -4.598 -13.517 1.00 94.25 139 LEU A CA 1
ATOM 1102 C C . LEU A 1 139 ? 14.267 -6.107 -13.753 1.00 94.25 139 LEU A C 1
ATOM 1104 O O . LEU A 1 139 ? 14.928 -6.643 -14.644 1.00 94.25 139 LEU A O 1
ATOM 1108 N N . LEU A 1 140 ? 13.475 -6.795 -12.936 1.00 95.62 140 LEU A N 1
ATOM 1109 C CA . LEU A 1 140 ? 13.188 -8.218 -13.072 1.00 95.62 140 LEU A CA 1
ATOM 1110 C C . LEU A 1 140 ? 11.752 -8.401 -13.551 1.00 95.62 140 LEU A C 1
ATOM 1112 O O . LEU A 1 140 ? 10.846 -7.776 -13.003 1.00 95.62 140 LEU A O 1
ATOM 1116 N N . TYR A 1 141 ? 11.529 -9.306 -14.503 1.00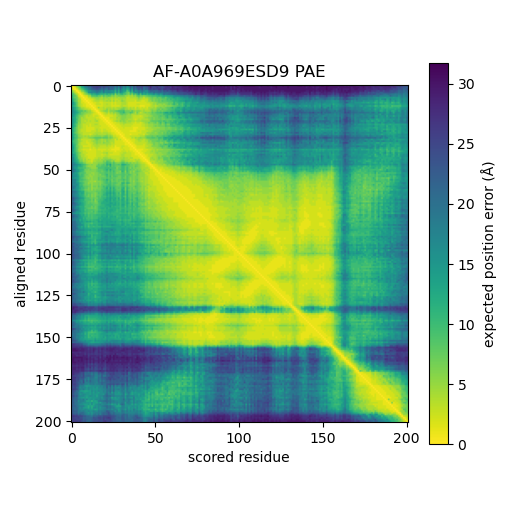 97.19 141 TYR A N 1
ATOM 1117 C CA . TYR A 1 141 ? 10.191 -9.684 -14.971 1.00 97.19 141 TYR A CA 1
ATOM 1118 C C . TYR A 1 141 ? 10.037 -11.204 -15.107 1.00 97.19 141 TYR A C 1
ATOM 1120 O O . TYR A 1 141 ? 11.019 -11.937 -15.245 1.00 97.19 141 TYR A O 1
ATOM 1128 N N . MET A 1 142 ? 8.803 -11.709 -15.078 1.00 97.38 142 MET A N 1
ATOM 1129 C CA . MET A 1 142 ? 8.520 -13.118 -15.369 1.00 97.38 142 MET A CA 1
ATOM 1130 C C . MET A 1 142 ? 8.367 -13.352 -16.869 1.00 97.38 142 MET A C 1
ATOM 1132 O O . MET A 1 142 ? 7.498 -12.773 -17.507 1.00 97.38 142 MET A O 1
ATOM 1136 N N . ALA A 1 143 ? 9.121 -14.299 -17.430 1.00 94.69 143 ALA A N 1
ATOM 1137 C CA . ALA A 1 143 ? 9.041 -14.614 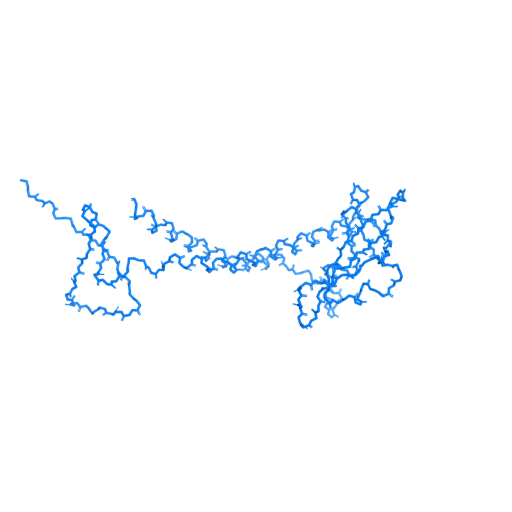-18.861 1.00 94.69 143 ALA A CA 1
ATOM 1138 C C . ALA A 1 143 ? 7.636 -15.055 -19.322 1.00 94.69 143 ALA A C 1
ATOM 1140 O O . ALA A 1 143 ? 7.242 -14.764 -20.448 1.00 94.69 143 ALA A O 1
ATOM 1141 N N . ARG A 1 144 ? 6.887 -15.749 -18.451 1.00 94.62 144 ARG A N 1
ATOM 1142 C CA . ARG A 1 144 ? 5.511 -16.206 -18.725 1.00 94.62 144 ARG A CA 1
ATOM 1143 C C . ARG A 1 144 ? 4.448 -15.122 -18.506 1.00 94.62 144 ARG A C 1
ATOM 1145 O O . ARG A 1 144 ? 3.341 -15.280 -18.999 1.00 94.62 144 ARG A O 1
ATOM 1152 N N . ASP A 1 145 ? 4.774 -14.065 -17.764 1.00 95.88 145 ASP A N 1
ATOM 1153 C CA . ASP A 1 145 ? 3.882 -12.936 -17.474 1.00 95.88 145 ASP A CA 1
ATOM 1154 C C . ASP A 1 145 ? 4.717 -11.654 -17.286 1.00 95.88 145 ASP A C 1
ATOM 1156 O O . ASP A 1 145 ? 5.114 -11.336 -16.160 1.00 95.88 145 ASP A O 1
ATOM 1160 N N . PRO A 1 146 ? 5.032 -10.922 -18.371 1.00 94.69 146 PRO A N 1
ATOM 1161 C CA . PRO A 1 146 ? 5.884 -9.736 -18.293 1.00 94.69 146 PRO A CA 1
ATOM 1162 C C . PRO A 1 146 ? 5.319 -8.601 -17.428 1.00 94.69 146 PRO A C 1
ATOM 1164 O O . PRO A 1 146 ? 6.090 -7.835 -16.858 1.00 94.69 146 PRO A O 1
ATOM 1167 N N . ASN A 1 147 ? 3.997 -8.532 -17.226 1.00 93.50 147 ASN A N 1
ATOM 1168 C CA . ASN A 1 147 ? 3.387 -7.559 -16.308 1.00 93.50 147 ASN A CA 1
ATOM 1169 C C . ASN A 1 147 ? 3.759 -7.836 -14.841 1.00 93.50 147 ASN A C 1
ATOM 1171 O O . ASN A 1 147 ? 3.721 -6.954 -13.972 1.00 93.50 147 ASN A O 1
ATOM 1175 N N . TYR A 1 148 ? 4.174 -9.066 -14.539 1.00 95.62 148 TYR A N 1
ATOM 1176 C CA . TYR A 1 148 ? 4.781 -9.416 -13.270 1.00 95.62 148 TYR A CA 1
ATOM 1177 C C . TYR A 1 148 ? 6.251 -8.976 -13.255 1.00 95.62 148 TYR A C 1
ATOM 1179 O O . TYR A 1 148 ? 7.159 -9.795 -13.364 1.00 95.62 148 TYR A O 1
ATOM 1187 N N . ALA A 1 149 ? 6.469 -7.669 -13.090 1.00 95.25 149 ALA A N 1
ATOM 1188 C CA . ALA A 1 149 ? 7.794 -7.051 -13.035 1.00 95.25 149 ALA A CA 1
ATOM 1189 C C . ALA A 1 149 ? 8.023 -6.191 -11.776 1.00 95.25 149 ALA A C 1
ATOM 1191 O O . ALA A 1 149 ? 7.064 -5.761 -11.123 1.00 95.25 149 ALA A O 1
ATOM 1192 N N . ILE A 1 150 ? 9.287 -5.961 -11.412 1.00 93.62 150 ILE A N 1
ATOM 1193 C CA . ILE A 1 150 ? 9.707 -5.076 -10.314 1.00 93.62 150 ILE A CA 1
ATOM 1194 C C . ILE A 1 150 ? 11.041 -4.400 -10.650 1.00 93.62 150 ILE A C 1
ATOM 1196 O O . ILE A 1 150 ? 11.927 -5.047 -11.209 1.00 93.62 150 ILE A O 1
ATOM 1200 N N . MET A 1 151 ? 11.188 -3.121 -10.294 1.00 92.75 151 MET A N 1
ATOM 1201 C CA . MET A 1 151 ? 12.474 -2.424 -10.402 1.00 92.75 151 MET A CA 1
ATOM 1202 C C . MET A 1 151 ? 13.447 -2.997 -9.369 1.00 92.75 151 MET A C 1
ATOM 1204 O O . MET A 1 151 ? 13.050 -3.315 -8.245 1.00 92.75 151 MET A O 1
ATOM 1208 N N . LEU A 1 152 ? 14.719 -3.141 -9.737 1.00 88.81 152 LEU A N 1
ATOM 1209 C CA . LEU A 1 152 ? 15.722 -3.727 -8.849 1.00 88.81 152 LEU A CA 1
ATOM 1210 C C . LEU A 1 152 ? 15.964 -2.832 -7.623 1.00 88.81 152 LEU A C 1
ATOM 1212 O O . LEU A 1 152 ? 15.944 -3.314 -6.493 1.00 88.81 152 LEU A O 1
ATOM 1216 N N . ASP A 1 153 ? 16.049 -1.521 -7.839 1.00 84.69 153 ASP A N 1
ATOM 1217 C CA . ASP A 1 153 ? 16.259 -0.530 -6.775 1.00 84.69 153 ASP A CA 1
ATOM 1218 C C . ASP A 1 153 ? 14.991 -0.243 -5.951 1.00 84.69 153 ASP A C 1
ATOM 1220 O O . ASP A 1 153 ? 15.032 0.461 -4.942 1.00 84.69 153 ASP A O 1
ATOM 1224 N N . SER A 1 154 ? 13.848 -0.826 -6.336 1.00 83.25 154 SER A N 1
ATOM 1225 C CA . SER A 1 154 ? 12.612 -0.800 -5.545 1.00 83.25 154 SER A CA 1
ATOM 1226 C C . SER A 1 154 ? 12.377 -2.090 -4.755 1.00 83.25 154 SER A C 1
ATOM 1228 O O . SER A 1 154 ? 11.282 -2.282 -4.212 1.00 83.25 154 SER A O 1
ATOM 1230 N N . LEU A 1 155 ? 13.341 -3.017 -4.730 1.00 83.38 155 LEU A N 1
ATOM 1231 C CA . LEU A 1 155 ? 13.193 -4.252 -3.974 1.00 83.38 155 LEU A CA 1
ATOM 1232 C C . LEU A 1 155 ? 13.043 -3.950 -2.471 1.00 83.38 155 LEU A C 1
ATOM 1234 O O . LEU A 1 155 ? 13.798 -3.157 -1.909 1.00 83.38 155 LEU A O 1
ATOM 1238 N N . PRO A 1 156 ? 12.082 -4.596 -1.785 1.00 67.62 156 PRO A N 1
ATOM 1239 C CA . PRO A 1 156 ? 11.849 -4.403 -0.361 1.00 67.62 156 PRO A CA 1
ATOM 1240 C C . PRO A 1 156 ? 12.892 -5.173 0.462 1.00 67.62 156 PRO A C 1
ATOM 1242 O O . PRO A 1 156 ? 12.542 -6.155 1.102 1.00 67.62 156 PRO A O 1
ATOM 1245 N N . SER A 1 157 ? 14.172 -4.796 0.382 1.00 58.78 157 SER A N 1
ATOM 1246 C CA . SER A 1 157 ? 15.255 -5.196 1.297 1.00 58.78 157 SER A CA 1
ATOM 1247 C C . SER A 1 157 ? 16.608 -4.789 0.708 1.00 58.78 157 SER A C 1
ATOM 1249 O O . SER A 1 157 ? 17.077 -5.406 -0.247 1.00 58.78 157 SER A O 1
ATOM 1251 N N . SER A 1 158 ? 17.276 -3.830 1.348 1.00 46.97 158 SER A N 1
ATOM 1252 C CA . SER A 1 158 ? 18.705 -4.000 1.603 1.00 46.97 158 SER A CA 1
ATOM 1253 C C . SER A 1 158 ? 18.782 -4.788 2.911 1.00 46.97 158 SER A C 1
ATOM 1255 O O . SER A 1 158 ? 18.265 -4.289 3.917 1.00 46.97 158 SER A O 1
ATOM 1257 N N . PRO A 1 159 ? 19.331 -6.014 2.941 1.00 50.94 159 PRO A N 1
ATOM 1258 C CA . PRO A 1 159 ? 19.487 -6.727 4.200 1.00 50.94 159 PRO A CA 1
ATOM 1259 C C . PRO A 1 159 ? 20.313 -5.856 5.150 1.00 50.94 159 PRO A C 1
ATOM 1261 O O . PRO A 1 159 ? 21.341 -5.307 4.754 1.00 50.94 159 PRO A O 1
ATOM 1264 N N . VAL A 1 160 ? 19.859 -5.702 6.396 1.00 48.72 160 VAL A N 1
ATOM 1265 C CA . VAL A 1 160 ? 20.689 -5.089 7.436 1.00 48.72 160 VAL A CA 1
ATOM 1266 C C . VAL A 1 160 ? 21.811 -6.083 7.712 1.00 48.72 160 VAL A C 1
ATOM 1268 O O . VAL A 1 160 ? 21.591 -7.129 8.323 1.00 48.72 160 VAL A O 1
ATOM 1271 N N . ILE A 1 161 ? 22.987 -5.792 7.164 1.00 50.88 161 ILE A N 1
ATOM 1272 C CA . ILE A 1 161 ? 24.200 -6.566 7.395 1.00 50.88 161 ILE A CA 1
ATOM 1273 C C . ILE A 1 161 ? 24.675 -6.201 8.802 1.00 50.88 161 ILE A C 1
ATOM 1275 O O . ILE A 1 161 ? 25.058 -5.059 9.058 1.00 50.88 161 ILE A O 1
ATOM 1279 N N . ASP A 1 162 ? 24.587 -7.152 9.731 1.00 54.91 162 ASP A N 1
ATOM 1280 C CA . ASP A 1 162 ? 25.160 -6.990 11.067 1.00 54.91 162 ASP A CA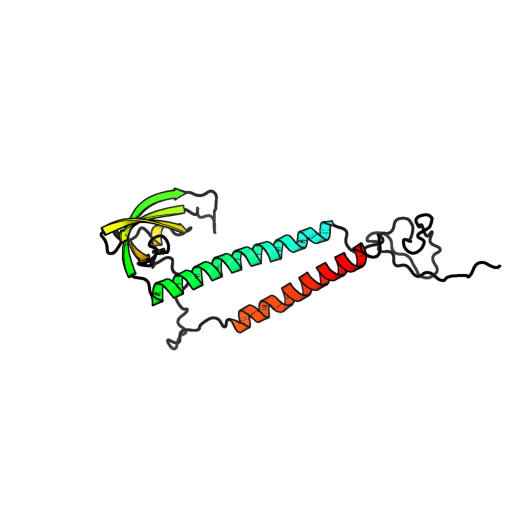 1
ATOM 1281 C C . ASP A 1 162 ? 26.697 -6.940 10.970 1.00 54.91 162 ASP A C 1
ATOM 1283 O O . ASP A 1 162 ? 27.278 -7.408 9.989 1.00 54.91 162 ASP A O 1
ATOM 1287 N N . LYS A 1 163 ? 27.387 -6.420 11.991 1.00 64.19 163 LYS A N 1
ATOM 1288 C CA . LYS A 1 163 ? 28.854 -6.224 12.014 1.00 64.19 163 LYS A CA 1
ATOM 1289 C C . LYS A 1 163 ? 29.674 -7.494 11.719 1.00 64.19 163 LYS A C 1
ATOM 1291 O O . LYS A 1 163 ? 30.865 -7.390 11.447 1.00 64.19 163 LYS A O 1
ATOM 1296 N N . GLY A 1 164 ? 29.054 -8.674 11.766 1.00 64.75 164 GLY A N 1
ATOM 1297 C CA . GLY A 1 164 ? 29.644 -9.968 11.413 1.00 64.75 164 GLY A CA 1
ATOM 1298 C C . GLY A 1 164 ? 29.316 -10.493 10.007 1.00 64.75 164 GLY A C 1
ATOM 1299 O O . GLY A 1 164 ? 29.467 -11.689 9.786 1.00 64.75 164 GLY A O 1
ATOM 1300 N N . ASN A 1 165 ? 28.824 -9.668 9.072 1.00 52.56 165 ASN A N 1
ATOM 1301 C CA . ASN A 1 165 ? 28.398 -10.088 7.723 1.00 52.56 165 ASN A CA 1
ATOM 1302 C C . ASN A 1 165 ? 27.248 -11.121 7.681 1.00 52.56 165 ASN A C 1
ATOM 1304 O O . ASN A 1 165 ? 26.969 -11.710 6.636 1.00 52.56 165 ASN A O 1
ATOM 1308 N N . ALA A 1 166 ? 26.539 -11.327 8.792 1.00 49.22 166 ALA A N 1
ATOM 1309 C CA . ALA A 1 166 ? 25.383 -12.213 8.842 1.00 49.22 166 ALA A CA 1
ATOM 1310 C C . ALA A 1 166 ? 24.108 -11.465 8.421 1.00 49.22 166 ALA A C 1
ATOM 1312 O O . ALA A 1 166 ? 23.782 -10.403 8.956 1.00 49.22 166 ALA A O 1
ATOM 1313 N N . ILE A 1 167 ? 23.365 -12.040 7.472 1.00 54.84 167 ILE A N 1
ATOM 1314 C CA . ILE A 1 167 ? 22.047 -11.546 7.062 1.00 54.84 167 ILE A CA 1
ATOM 1315 C C . ILE A 1 167 ? 21.038 -11.944 8.143 1.00 54.84 167 ILE A C 1
ATOM 1317 O O . ILE A 1 167 ? 20.674 -13.116 8.253 1.00 54.84 167 ILE A O 1
ATOM 1321 N N . GLN A 1 168 ? 20.557 -10.984 8.933 1.00 56.59 168 GLN A N 1
ATOM 1322 C CA . GLN A 1 168 ? 19.448 -11.240 9.850 1.00 56.59 168 GLN A CA 1
ATOM 1323 C C . GLN A 1 168 ? 18.122 -11.162 9.081 1.00 56.59 168 GLN A C 1
ATOM 1325 O O . GLN A 1 168 ? 17.610 -10.082 8.788 1.00 56.59 168 GLN A O 1
ATOM 1330 N N . ALA A 1 169 ? 17.537 -12.314 8.752 1.00 57.41 169 ALA A N 1
ATOM 1331 C CA . ALA A 1 169 ? 16.136 -12.355 8.351 1.00 57.41 169 ALA A CA 1
ATOM 1332 C C . ALA A 1 169 ? 15.265 -12.016 9.572 1.00 57.41 169 ALA A C 1
ATOM 1334 O O . ALA A 1 169 ? 15.381 -12.654 10.622 1.00 57.41 169 ALA A O 1
ATOM 1335 N N . ALA A 1 170 ? 14.379 -11.023 9.450 1.00 59.47 170 ALA A N 1
ATOM 1336 C CA . ALA A 1 170 ? 13.382 -10.760 10.481 1.00 59.47 170 ALA A CA 1
ATOM 1337 C C . ALA A 1 170 ? 12.562 -12.041 10.720 1.00 59.47 170 ALA A C 1
ATOM 1339 O O . ALA A 1 170 ? 12.009 -12.621 9.784 1.00 59.47 170 ALA A O 1
ATOM 1340 N N . SER A 1 171 ? 12.517 -12.518 11.966 1.00 65.12 171 SER A N 1
ATOM 1341 C CA . SER A 1 171 ? 11.844 -13.777 12.291 1.00 65.12 171 SER A CA 1
ATOM 1342 C C . SER A 1 171 ? 10.339 -13.650 12.048 1.00 65.12 171 SER A C 1
ATOM 1344 O O . SER A 1 171 ? 9.639 -12.947 12.778 1.00 65.12 171 SER A O 1
ATOM 1346 N N . PHE A 1 172 ? 9.838 -14.369 11.040 1.00 67.25 172 PHE A N 1
ATOM 1347 C CA . PHE A 1 172 ? 8.413 -14.456 10.709 1.00 67.25 172 PHE A CA 1
ATOM 1348 C C . PHE A 1 172 ? 7.557 -14.854 11.924 1.00 67.25 172 PHE A C 1
ATOM 1350 O O . PHE A 1 172 ? 6.465 -14.329 12.115 1.00 67.25 172 PHE A O 1
ATOM 1357 N N . ILE A 1 173 ? 8.094 -15.712 12.799 1.00 70.38 173 ILE A N 1
ATOM 1358 C CA . ILE A 1 173 ? 7.430 -16.151 14.034 1.00 70.38 173 ILE A CA 1
ATOM 1359 C C . ILE A 1 173 ? 7.267 -14.984 15.013 1.00 70.38 173 ILE A C 1
ATOM 1361 O O . ILE A 1 173 ? 6.188 -14.802 15.567 1.00 70.38 173 ILE A O 1
ATOM 1365 N N . LYS A 1 174 ? 8.298 -14.145 15.195 1.00 70.94 174 LYS A N 1
ATOM 1366 C CA . LYS A 1 174 ? 8.191 -12.948 16.049 1.00 70.94 174 LYS A CA 1
ATOM 1367 C C . LYS A 1 174 ? 7.152 -11.963 15.504 1.00 70.94 174 LYS A C 1
ATOM 1369 O O . LYS A 1 174 ? 6.391 -11.398 16.280 1.00 70.94 174 LYS A O 1
ATOM 1374 N N . ALA A 1 175 ? 7.085 -11.798 14.181 1.00 69.81 175 ALA A N 1
ATOM 1375 C CA . ALA A 1 175 ? 6.066 -10.967 13.541 1.00 69.81 175 ALA A CA 1
ATOM 1376 C C . ALA A 1 175 ? 4.645 -11.529 13.737 1.00 69.81 175 ALA A C 1
ATOM 1378 O O . ALA A 1 175 ? 3.724 -10.767 14.017 1.00 69.81 175 ALA A O 1
ATOM 1379 N N . LEU A 1 176 ? 4.471 -12.852 13.648 1.00 72.94 176 LEU A N 1
ATOM 1380 C CA . LEU A 1 176 ? 3.190 -13.517 13.895 1.00 72.94 176 LEU A CA 1
ATOM 1381 C C . LEU A 1 176 ? 2.751 -13.383 15.362 1.00 72.94 176 LEU A C 1
ATOM 1383 O O . LEU A 1 176 ? 1.592 -13.080 15.632 1.00 72.94 176 LEU A O 1
ATOM 1387 N N . LEU A 1 177 ? 3.675 -13.554 16.313 1.00 81.50 177 LEU A N 1
ATOM 1388 C CA . LEU A 1 177 ? 3.390 -13.416 17.745 1.00 81.50 177 LEU A CA 1
ATOM 1389 C C . LEU A 1 177 ? 2.911 -12.004 18.114 1.00 81.50 177 LEU A C 1
ATOM 1391 O O . LEU A 1 177 ? 2.031 -11.862 18.960 1.00 81.50 177 LEU A O 1
ATOM 1395 N N . LEU A 1 178 ? 3.410 -10.967 17.434 1.00 77.31 178 LEU A N 1
ATOM 1396 C CA . LEU A 1 178 ? 2.940 -9.588 17.620 1.00 77.31 178 LEU A CA 1
ATOM 1397 C C . LEU A 1 178 ? 1.473 -9.378 17.197 1.00 77.31 178 LEU A C 1
ATOM 1399 O O . LEU A 1 178 ? 0.847 -8.424 17.653 1.00 77.31 178 LEU A O 1
ATOM 1403 N N . LEU A 1 179 ? 0.904 -10.258 16.364 1.00 77.81 179 LEU A N 1
ATOM 1404 C CA . LEU A 1 179 ? -0.497 -10.177 15.928 1.00 77.81 179 LEU A CA 1
ATOM 1405 C C . LEU A 1 179 ? -1.482 -10.867 16.876 1.00 77.81 179 LEU A C 1
ATOM 1407 O O . LEU A 1 179 ? -2.681 -10.607 16.781 1.00 77.81 179 LEU A O 1
ATOM 1411 N N . VAL A 1 180 ? -1.008 -11.696 17.809 1.00 82.69 180 VAL A N 1
ATOM 1412 C CA . VAL A 1 180 ? -1.878 -12.449 18.727 1.00 82.69 180 VAL A CA 1
ATOM 1413 C C . VAL A 1 180 ? -2.670 -11.507 19.633 1.00 82.69 180 VAL A C 1
ATOM 1415 O O . VAL A 1 180 ? -3.887 -11.639 19.730 1.00 82.69 180 VAL A O 1
ATOM 1418 N N . ILE A 1 181 ? -2.012 -10.519 20.248 1.00 80.06 181 ILE A N 1
ATOM 1419 C CA . ILE A 1 181 ? -2.667 -9.580 21.175 1.00 80.06 181 ILE A CA 1
ATOM 1420 C C . ILE A 1 181 ? -3.767 -8.760 20.462 1.00 80.06 181 ILE A C 1
ATOM 1422 O O . ILE A 1 181 ? -4.910 -8.774 20.933 1.00 80.06 181 ILE A O 1
ATOM 1426 N N . PRO A 1 182 ? -3.501 -8.104 19.309 1.00 79.44 182 PRO A N 1
ATOM 1427 C CA . PRO A 1 182 ? -4.541 -7.417 18.539 1.00 79.44 182 PRO A CA 1
ATOM 1428 C C . PRO A 1 182 ? -5.695 -8.329 18.116 1.00 79.44 182 PRO A C 1
ATOM 1430 O O . PRO A 1 182 ? -6.856 -7.921 18.184 1.00 79.44 182 PRO A O 1
ATOM 1433 N N . LEU A 1 183 ? -5.396 -9.563 17.694 1.00 81.62 183 LEU A N 1
ATOM 1434 C CA . LEU A 1 183 ? -6.409 -10.515 17.247 1.00 81.62 183 LEU A CA 1
ATOM 1435 C C . LEU A 1 183 ? -7.333 -10.922 18.397 1.00 81.62 183 LEU A C 1
ATOM 1437 O O . LEU A 1 183 ? -8.548 -10.804 18.263 1.00 81.62 183 LEU A O 1
ATOM 1441 N N . VAL A 1 184 ? -6.767 -11.327 19.538 1.00 84.88 184 VAL A N 1
ATOM 1442 C CA . VAL A 1 184 ? -7.534 -11.690 20.742 1.00 84.88 184 VAL A CA 1
ATOM 1443 C C . VAL A 1 184 ? -8.399 -10.518 21.196 1.00 84.88 184 VAL A C 1
ATOM 1445 O O . 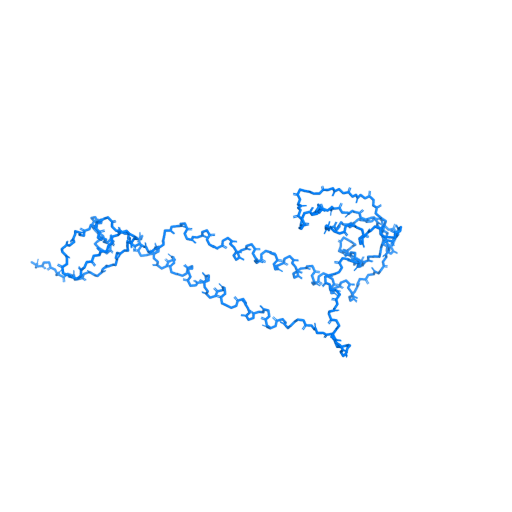VAL A 1 184 ? -9.573 -10.702 21.505 1.00 84.88 184 VAL A O 1
ATOM 1448 N N . THR A 1 185 ? -7.857 -9.300 21.154 1.00 81.00 185 THR A N 1
ATOM 1449 C CA . THR A 1 185 ? -8.607 -8.092 21.521 1.00 81.00 185 THR A CA 1
ATOM 1450 C C . THR A 1 185 ? -9.791 -7.863 20.582 1.00 81.00 185 THR A C 1
ATOM 1452 O O . THR A 1 185 ? -10.901 -7.606 21.043 1.00 81.00 185 THR A O 1
ATOM 1455 N N . THR A 1 186 ? -9.580 -7.988 19.269 1.00 78.88 186 THR A N 1
ATOM 1456 C CA . THR A 1 186 ? -10.620 -7.743 18.257 1.00 78.88 186 THR A CA 1
ATOM 1457 C C . THR A 1 186 ? -11.716 -8.808 18.313 1.00 78.88 186 THR A C 1
ATOM 1459 O O . THR A 1 186 ? -12.898 -8.473 18.286 1.00 78.88 186 THR A O 1
ATOM 1462 N N . VAL A 1 187 ? -11.335 -10.082 18.452 1.00 83.88 187 VAL A N 1
ATOM 1463 C CA . VAL A 1 187 ? -12.276 -11.203 18.600 1.00 83.88 187 VAL A CA 1
ATOM 1464 C C . VAL A 1 187 ? -13.067 -11.075 19.900 1.00 83.88 187 VAL A C 1
ATOM 1466 O O . VAL A 1 187 ? -14.282 -11.241 19.877 1.00 83.88 187 VAL A O 1
ATOM 1469 N N . GLY A 1 188 ? -12.416 -10.712 21.010 1.00 83.12 188 GLY A N 1
ATOM 1470 C CA . GLY A 1 188 ? -13.089 -10.495 22.291 1.00 83.12 188 GLY A CA 1
ATOM 1471 C C . GLY A 1 188 ? -14.136 -9.380 22.230 1.00 83.12 188 GLY A C 1
ATOM 1472 O O . GLY A 1 188 ? -15.260 -9.573 22.686 1.00 83.12 188 GLY A O 1
ATOM 1473 N N . HIS A 1 189 ? -13.813 -8.245 21.599 1.00 75.44 189 HIS A N 1
ATOM 1474 C CA . HIS A 1 189 ? -14.782 -7.158 21.404 1.00 75.44 189 HIS A CA 1
ATOM 1475 C C . HIS A 1 189 ? -15.926 -7.566 20.467 1.00 75.44 189 HIS A C 1
ATOM 1477 O O . HIS A 1 189 ? -17.081 -7.258 20.750 1.00 75.44 189 HIS A O 1
ATOM 1483 N N . GLY A 1 190 ? -15.626 -8.280 19.376 1.00 77.50 190 GLY A N 1
ATOM 1484 C CA . GLY A 1 190 ? -16.646 -8.779 18.451 1.00 77.50 190 GLY A CA 1
ATOM 1485 C C . GLY A 1 190 ? -17.608 -9.764 19.117 1.00 77.50 190 GLY A C 1
ATOM 1486 O O . GLY A 1 190 ? -18.820 -9.631 18.964 1.00 77.50 190 GLY A O 1
ATOM 1487 N N . TYR A 1 191 ? -17.078 -10.702 19.907 1.00 83.62 191 TYR A N 1
ATOM 1488 C CA . TYR A 1 191 ? -17.882 -11.640 20.687 1.00 83.62 191 TYR A CA 1
ATOM 1489 C C . TYR A 1 191 ? -18.756 -10.915 21.712 1.00 83.62 191 TYR A C 1
ATOM 1491 O O . TYR A 1 191 ? -19.951 -11.180 21.761 1.00 83.62 191 TYR A O 1
ATOM 1499 N N . TYR A 1 192 ? -18.196 -9.961 22.467 1.00 79.31 192 TYR A N 1
ATOM 1500 C CA . TYR A 1 192 ? -18.959 -9.168 23.435 1.00 79.31 192 TYR A CA 1
ATOM 1501 C C . TYR A 1 192 ? -20.147 -8.466 22.767 1.00 79.31 192 TYR A C 1
ATOM 1503 O O . TYR A 1 192 ? -21.278 -8.643 23.209 1.00 79.31 192 TYR A O 1
ATOM 1511 N N . ILE A 1 193 ? -19.913 -7.768 21.649 1.00 75.06 193 ILE A N 1
ATOM 1512 C CA . ILE A 1 193 ? -20.973 -7.075 20.901 1.00 75.06 193 ILE A CA 1
ATOM 1513 C C . ILE A 1 193 ? -22.043 -8.061 20.422 1.00 75.06 193 ILE A C 1
ATOM 1515 O O . ILE A 1 193 ? -23.227 -7.796 20.605 1.00 75.06 193 ILE A O 1
ATOM 1519 N N . LEU A 1 194 ? -21.662 -9.200 19.832 1.00 74.38 194 LEU A N 1
ATOM 1520 C CA . LEU A 1 194 ? -22.631 -10.201 19.370 1.00 74.38 194 LEU A CA 1
ATOM 1521 C C . LEU A 1 194 ? -23.431 -10.794 20.532 1.00 74.38 194 LEU A C 1
ATOM 1523 O O . LEU A 1 194 ? -24.648 -10.904 20.424 1.00 74.38 194 LEU A O 1
ATOM 1527 N N . SER A 1 195 ? -22.776 -11.106 21.653 1.00 74.38 195 SER A N 1
ATOM 1528 C CA . SER A 1 195 ? -23.441 -11.647 22.841 1.00 74.38 195 SER A CA 1
ATOM 1529 C C . SER A 1 195 ? -24.406 -10.659 23.490 1.00 74.38 195 SER A C 1
ATOM 1531 O O . SER A 1 195 ? -25.427 -11.085 24.007 1.00 74.38 195 SER A O 1
ATOM 1533 N N . THR A 1 196 ? -24.144 -9.349 23.424 1.00 67.06 196 THR A N 1
ATOM 1534 C CA . THR A 1 196 ? -25.083 -8.340 23.935 1.00 67.06 196 THR A CA 1
ATOM 1535 C C . THR A 1 196 ? -26.167 -7.983 22.921 1.00 67.06 196 THR A C 1
ATOM 1537 O O . THR A 1 196 ? -27.245 -7.580 23.322 1.00 67.06 196 THR A O 1
ATOM 1540 N N . SER A 1 197 ? -25.914 -8.140 21.617 1.00 57.53 197 SER A N 1
ATOM 1541 C CA . SER A 1 197 ? -26.906 -7.858 20.562 1.00 57.53 197 SER A CA 1
ATOM 1542 C C . SER A 1 197 ? -27.954 -8.966 20.416 1.00 57.53 197 SER A C 1
ATOM 1544 O O . SER A 1 197 ? -29.069 -8.684 20.004 1.00 57.53 197 SER A O 1
ATOM 1546 N N . PHE A 1 198 ? -27.598 -10.220 20.723 1.00 47.78 198 PHE A N 1
ATOM 1547 C CA . PHE A 1 198 ? -28.503 -11.379 20.636 1.00 47.78 198 PHE A CA 1
ATOM 1548 C C . PHE A 1 198 ? -29.389 -11.573 21.873 1.00 47.78 198 PHE A C 1
ATOM 1550 O O . PHE A 1 198 ? -30.311 -12.376 21.832 1.00 47.78 198 PHE A O 1
ATOM 1557 N N . VAL A 1 199 ? -29.090 -10.874 22.967 1.00 47.06 199 VAL A N 1
ATOM 1558 C CA . VAL A 1 199 ? -29.903 -10.882 24.193 1.00 47.06 199 VAL A CA 1
ATOM 1559 C C . VAL A 1 199 ? -31.000 -9.802 24.138 1.00 47.06 199 VAL A C 1
ATOM 1561 O O . VAL A 1 199 ? -31.928 -9.840 24.932 1.00 47.06 199 VAL A O 1
ATOM 1564 N N . ASP A 1 200 ? -30.928 -8.879 23.169 1.00 42.47 200 ASP A N 1
ATOM 1565 C CA . ASP A 1 200 ? -31.838 -7.734 22.999 1.00 42.47 200 ASP A CA 1
ATOM 1566 C C . ASP A 1 200 ? -32.839 -7.900 21.822 1.00 42.47 200 ASP A C 1
ATOM 1568 O O . ASP A 1 200 ? -33.361 -6.896 21.332 1.00 42.47 200 ASP A O 1
ATOM 1572 N N . GLY A 1 201 ? -33.079 -9.119 21.314 1.00 40.66 201 GLY A N 1
ATOM 1573 C CA . GLY A 1 201 ? -33.974 -9.365 20.169 1.00 40.66 201 GLY A CA 1
ATOM 1574 C C . GLY A 1 201 ? -34.736 -10.678 20.225 1.00 40.66 201 GLY A C 1
ATOM 1575 O O . GLY A 1 201 ? -34.703 -11.336 21.285 1.00 40.66 201 GLY A O 1
#

Nearest PDB structures (foldseek):
  1fgu-assembly1_B  TM=6.707E-01  e=8.798E-02  Homo sapiens
  4gs3-assembly1_A  TM=5.458E-01  e=1.480E-01  Caldanaerobacter subterraneus subsp. tengcongensis MB4
  3stb-assembly1_D  TM=3.657E-01  e=5.273E-01  Trypanosoma brucei
  2qdd-assembly1_B  TM=4.548E-01  e=2.658E+00  Roseovarius nubinhibens ISM
  3eez-assembly1_A  TM=4.483E-01  e=3.759E+00  Ruegeria pomeroyi

Foldseek 3Di:
DDDDDDDADADWADPPDDDDVPDDFDKDDDVPCCNRIYTPPTHRDPDDPVVVVVVVVVVVVVVVVVVVVVLQVLLVCQVVAWDKWWWAWDDWAWDPDDDPNATKIKTKTWTAAPVRDIDIDIDIDSCCCLQVVDRTFMKTAHNVGRNSIDTPSPRPDPFPQDPVRDRDDDDPVVVVVVVPVVVCVVVVVVVVVVVVVVSVD

Mean predicted aligned error: 11.98 Å

Sequence (201 aa):
MAPQESEIEGVSYSTRRTVNVGEKVTIQYPEGEPENSNIQGMRRQTFGPFALFVIIFPAVGLVFMIVGLRKALKALKLLRYGRLTTGKLISKVPTNTRINKRTVYKLTFQFSDHLGREHTVSEKTHLPHLLEGNADEKLLYMARDPNYAIMLDSLPSSPVIDKGNAIQAASFIKALLLLVIPLVTTVGHGYYILSTSFVDG

pLDDT: mean 83.64, std 13.62, range [40.66, 97.56]

Solvent-accessible surface area (backbone atoms only — not comparable to full-atom values): 12362 Å² total; per-residue (Å²): 133,81,81,80,89,75,89,81,86,75,60,61,36,61,96,87,65,87,83,60,93,90,61,90,74,58,74,44,55,53,91,94,38,70,84,64,32,28,43,69,96,44,32,72,55,92,65,62,82,73,60,60,62,63,55,50,58,62,51,55,53,48,52,53,50,52,54,50,51,54,51,45,54,50,47,55,51,33,76,74,66,31,45,82,43,52,24,33,80,75,45,80,42,82,50,98,49,69,55,96,92,27,62,25,30,42,36,33,27,40,29,59,49,101,85,70,50,80,46,67,51,73,51,76,38,62,60,57,70,74,80,61,76,52,82,60,39,54,28,32,22,28,90,92,42,63,80,55,52,48,50,57,85,68,49,91,66,80,74,63,65,43,100,80,76,47,74,65,73,81,57,64,66,63,60,53,58,67,46,46,62,60,48,54,52,51,51,52,53,51,50,50,52,51,61,57,56,65,72,74,111